Protein AF-A0A944RAI3-F1 (afdb_monomer)

Sequence (192 aa):
MNFSLHFIIFFYIILNFPVIAVTTDSISPFEYTQQTKLRLDQLKLLPPEKYLEEMESYRKSIERYIQHKKGVCNGEFSVFILSGQKVNPNPNEDDSKDERLSQHERLLCFRELKALHVTFVNNSFAARRRFIKYQHQQLLVGLDRVREKVIDGIHKSYSEQSLKKQQKRSRSKKRRSKRRRRSTKIKKKKSN

pLDDT: mean 79.18, std 17.92, range [37.84, 98.38]

Solvent-accessible surface area (backbone atoms only — not comparable to full-atom values): 11294 Å² total; per-residue (Å²): 143,75,76,67,64,60,55,55,56,55,54,57,59,66,75,66,61,77,82,77,78,80,80,78,75,90,67,54,76,66,57,53,51,54,53,49,53,53,52,52,56,47,43,60,67,51,57,48,90,50,41,84,76,46,49,60,55,53,51,54,54,51,51,52,48,50,53,52,51,50,36,44,46,70,48,77,41,74,72,86,66,85,74,87,73,79,82,74,87,69,96,83,64,84,93,72,75,74,71,57,70,50,75,67,55,27,52,52,44,50,52,52,52,48,52,52,52,54,51,48,52,53,27,51,52,54,33,51,52,48,27,53,51,50,54,51,53,52,49,51,57,50,50,51,54,51,50,50,54,51,52,52,50,49,54,50,53,53,51,52,51,50,51,54,53,49,54,54,50,54,54,49,52,53,51,53,51,54,50,51,56,50,54,53,52,55,54,61,66,73,78,112

Mean predicted aligned error: 14.93 Å

Foldseek 3Di:
DPPPVVVVVVVVVVVPDPPPDPDDPDDPPVNLVVVLVVLLVVLLVDDLVCCVPCVVVNVVSNVVVLVVLLCLLVLVDQPPDDPVDPPDDPPPDDPDDGNHDDPVRSVVSVVVSVVSVVSSVVSNVSSVVNNVVVVVVVVVVVVVVVVVVVVVVVVVVVVVVVVVVVVVVVVVVVVVVVVVVVVVVVVVVVVD

Secondary structure (DSSP, 8-state):
--SHHHHHHHHHHHHT------------HHHHHHHHHHHHHHHHT--GGGHHHHHHHHHHHHHHHHHHHHHHHHTSS-------------TTS-TT---PPPHHHHHHHHHHHHHHHHHHHHHHHHHHHHHHHHHHHHHHHHHHHHHHHHHHHHHHHHHHHHHHHHHHHHHHHHHHHHHHHHHHHHHHTS--

Structure (mmCIF, N/CA/C/O backbone):
data_AF-A0A944RAI3-F1
#
_entry.id   AF-A0A944RAI3-F1
#
loop_
_atom_site.group_PDB
_atom_site.id
_atom_site.type_symbol
_atom_site.label_atom_id
_atom_site.label_alt_id
_atom_site.label_comp_id
_atom_site.label_asym_id
_atom_site.label_entity_id
_atom_site.label_seq_id
_atom_site.pdbx_PDB_ins_code
_atom_site.Cartn_x
_atom_site.Cartn_y
_atom_site.Cartn_z
_atom_site.occupancy
_atom_site.B_iso_or_equiv
_atom_site.auth_seq_id
_atom_site.auth_comp_id
_atom_site.auth_asym_id
_atom_site.auth_atom_id
_atom_site.pdbx_PDB_model_num
ATOM 1 N N . MET A 1 1 ? 7.735 50.575 11.890 1.00 52.22 1 MET A N 1
ATOM 2 C CA . MET A 1 1 ? 8.158 50.211 10.521 1.00 52.22 1 MET A CA 1
ATOM 3 C C . MET A 1 1 ? 9.274 49.154 10.568 1.00 52.22 1 MET A C 1
ATOM 5 O O . MET A 1 1 ? 10.387 49.448 10.174 1.00 52.22 1 MET A O 1
ATOM 9 N N . ASN A 1 2 ? 9.005 47.928 11.048 1.00 53.97 2 ASN A N 1
ATOM 10 C CA . ASN A 1 2 ? 10.058 46.906 11.271 1.00 53.97 2 ASN A CA 1
ATOM 11 C C . ASN A 1 2 ? 9.854 45.597 10.479 1.00 53.97 2 ASN A C 1
ATOM 13 O O . ASN A 1 2 ? 10.619 44.655 10.640 1.00 53.97 2 ASN A O 1
ATOM 17 N N . PHE A 1 3 ? 8.846 45.520 9.603 1.00 55.44 3 PHE A N 1
ATOM 18 C CA . PHE A 1 3 ? 8.534 44.287 8.863 1.00 55.44 3 PHE A CA 1
ATOM 19 C C . PHE A 1 3 ? 9.466 44.016 7.666 1.00 55.44 3 PHE A C 1
ATOM 21 O O . PHE A 1 3 ? 9.563 42.877 7.225 1.00 55.44 3 PHE A O 1
ATOM 28 N N . SER A 1 4 ? 10.186 45.025 7.161 1.00 63.62 4 SER A N 1
ATOM 29 C CA . SER A 1 4 ? 10.973 44.902 5.919 1.00 63.62 4 SER A CA 1
ATOM 30 C C . SER A 1 4 ? 12.321 44.180 6.102 1.00 63.62 4 SER A C 1
ATOM 32 O O . SER A 1 4 ? 12.774 43.460 5.218 1.00 63.62 4 SER A O 1
ATOM 34 N N . LEU A 1 5 ? 12.946 44.295 7.280 1.00 60.66 5 LEU A N 1
ATOM 35 C CA . LEU A 1 5 ? 14.267 43.705 7.551 1.00 60.66 5 LEU A CA 1
ATOM 36 C C . LEU A 1 5 ? 14.245 42.170 7.614 1.00 60.66 5 LEU A C 1
ATOM 38 O O . LEU A 1 5 ? 15.206 41.523 7.204 1.00 60.66 5 LEU A O 1
ATOM 42 N N . HIS A 1 6 ? 13.135 41.571 8.051 1.00 65.62 6 HIS A N 1
ATOM 43 C CA . HIS A 1 6 ? 13.018 40.113 8.129 1.00 65.62 6 HIS A CA 1
ATOM 44 C C . HIS A 1 6 ? 12.928 39.444 6.752 1.00 65.62 6 HIS A C 1
ATOM 46 O O . HIS A 1 6 ? 13.461 38.350 6.583 1.00 65.62 6 HIS A O 1
ATOM 52 N N . PHE A 1 7 ? 12.331 40.107 5.755 1.00 64.44 7 PHE A N 1
ATOM 53 C CA . PHE A 1 7 ? 12.264 39.576 4.389 1.00 64.44 7 PHE A CA 1
ATOM 54 C C . PHE A 1 7 ? 13.635 39.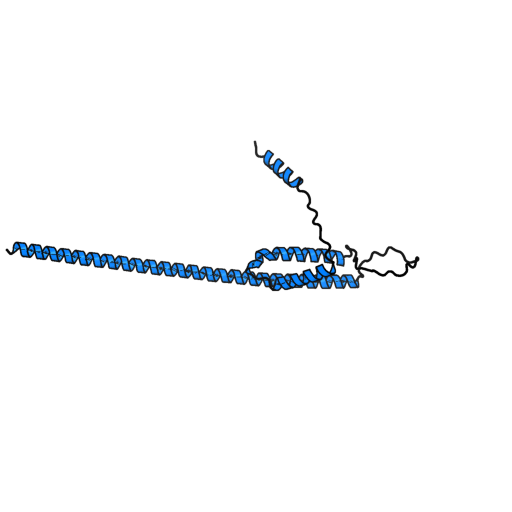552 3.709 1.00 64.44 7 PHE A C 1
ATOM 56 O O . PHE A 1 7 ? 13.960 38.587 3.022 1.00 64.44 7 PHE A O 1
ATOM 63 N N . ILE A 1 8 ? 14.464 40.569 3.955 1.00 67.19 8 ILE A N 1
ATOM 64 C CA . ILE A 1 8 ? 15.812 40.662 3.378 1.00 67.19 8 ILE A CA 1
ATOM 65 C C . ILE A 1 8 ? 16.726 39.574 3.965 1.00 67.19 8 ILE A C 1
ATOM 67 O O . ILE A 1 8 ? 17.457 38.919 3.224 1.00 67.19 8 ILE A O 1
ATOM 71 N N . ILE A 1 9 ? 16.629 39.308 5.274 1.00 70.12 9 ILE A N 1
ATOM 72 C CA . ILE A 1 9 ? 17.405 38.245 5.935 1.00 70.12 9 ILE A CA 1
ATOM 73 C C . ILE A 1 9 ? 16.977 36.857 5.433 1.00 70.12 9 ILE A C 1
ATOM 75 O O . ILE A 1 9 ? 17.829 36.014 5.159 1.00 70.12 9 ILE A O 1
ATOM 79 N N . PHE A 1 10 ? 15.674 36.622 5.244 1.00 64.50 10 PHE A N 1
ATOM 80 C CA . PHE A 1 10 ? 15.185 35.343 4.719 1.00 64.50 10 PHE A CA 1
ATOM 81 C C . PHE A 1 10 ? 15.637 35.090 3.272 1.00 64.50 10 PHE A C 1
ATOM 83 O O . PHE A 1 10 ? 15.984 33.963 2.923 1.00 64.50 10 PHE A O 1
ATOM 90 N N . PHE A 1 11 ? 15.692 36.135 2.439 1.00 65.94 11 PHE A N 1
ATOM 91 C CA . PHE A 1 11 ? 16.139 36.024 1.047 1.00 65.94 11 PHE A CA 1
ATOM 92 C C . PHE A 1 11 ? 17.647 35.731 0.937 1.00 65.94 11 PHE A C 1
ATOM 94 O O . PHE A 1 11 ? 18.068 34.954 0.080 1.00 65.94 11 PHE A O 1
ATOM 101 N N . TYR A 1 12 ? 18.461 36.277 1.849 1.00 69.31 12 TYR A N 1
ATOM 102 C CA . TYR A 1 12 ? 19.915 36.060 1.865 1.00 69.31 12 TYR A CA 1
ATOM 103 C C . TYR A 1 12 ? 20.315 34.632 2.278 1.00 69.31 12 TYR A C 1
ATOM 105 O O . TYR A 1 12 ? 21.336 34.113 1.822 1.00 69.31 12 TYR A O 1
ATOM 113 N N . ILE A 1 13 ? 19.496 33.967 3.102 1.00 65.88 13 ILE A N 1
ATOM 114 C CA . ILE A 1 13 ? 19.728 32.578 3.534 1.00 65.88 13 ILE A CA 1
ATOM 115 C C . ILE A 1 13 ? 19.450 31.589 2.391 1.00 65.88 13 ILE A C 1
ATOM 117 O O . ILE A 1 13 ? 20.154 30.592 2.260 1.00 65.88 13 ILE A O 1
ATOM 121 N N . ILE A 1 14 ? 18.474 31.871 1.521 1.00 63.97 14 ILE A N 1
ATOM 122 C CA . ILE A 1 14 ? 18.109 30.969 0.415 1.00 63.97 14 ILE A CA 1
ATOM 123 C C . ILE A 1 14 ? 19.162 30.996 -0.708 1.00 63.97 14 ILE A C 1
ATOM 125 O O . ILE A 1 14 ? 19.411 29.969 -1.335 1.00 63.97 14 ILE A O 1
ATOM 129 N N . LEU A 1 15 ? 19.828 32.135 -0.931 1.00 63.53 15 LEU A N 1
ATOM 130 C CA . LEU A 1 15 ? 20.824 32.297 -2.001 1.00 63.53 15 LEU A CA 1
ATOM 131 C C . LEU A 1 15 ? 22.212 31.717 -1.686 1.00 63.53 15 LEU A C 1
ATOM 133 O O . LEU A 1 15 ? 23.014 31.560 -2.600 1.00 63.53 15 LEU A O 1
ATOM 137 N N . ASN A 1 16 ? 22.499 31.378 -0.426 1.00 63.75 16 ASN A N 1
ATOM 138 C CA . ASN A 1 16 ? 23.801 30.840 -0.008 1.00 63.75 16 ASN A CA 1
ATOM 139 C C . ASN A 1 16 ? 23.780 29.333 0.284 1.00 63.75 16 ASN A C 1
ATOM 141 O O . ASN A 1 16 ? 24.718 28.816 0.888 1.00 63.75 16 ASN A O 1
ATOM 145 N N . PHE A 1 17 ? 22.737 28.605 -0.126 1.00 60.34 17 PHE A N 1
ATOM 146 C CA . PHE A 1 17 ? 22.774 27.150 -0.019 1.00 60.34 17 PHE A CA 1
ATOM 147 C C . PHE A 1 17 ? 23.772 26.582 -1.038 1.00 60.34 17 PHE A C 1
ATOM 149 O O . PHE A 1 17 ? 23.563 26.747 -2.243 1.00 60.34 17 PHE A O 1
ATOM 156 N N . PRO A 1 18 ? 24.850 25.905 -0.597 1.00 62.94 18 PRO A N 1
ATOM 157 C CA . PRO A 1 18 ? 25.751 25.238 -1.517 1.00 62.94 18 PRO A CA 1
ATOM 158 C C . PRO A 1 18 ? 24.968 24.158 -2.262 1.00 62.94 18 PRO A C 1
ATOM 160 O O . PRO A 1 18 ? 24.315 23.304 -1.658 1.00 62.94 18 PRO A O 1
ATOM 163 N N . VAL A 1 19 ? 25.025 24.211 -3.591 1.00 60.03 19 VAL A N 1
ATOM 164 C CA . VAL A 1 19 ? 24.504 23.162 -4.465 1.00 60.03 19 VAL A CA 1
ATOM 165 C C . VAL A 1 19 ? 25.306 21.896 -4.174 1.00 60.03 19 VAL A C 1
ATOM 167 O O . VAL A 1 19 ? 26.451 21.760 -4.597 1.00 60.03 19 VAL A O 1
ATOM 170 N N . ILE A 1 20 ? 24.722 20.979 -3.402 1.00 50.47 20 ILE A N 1
ATOM 171 C CA . ILE A 1 20 ? 25.303 19.660 -3.156 1.00 50.47 20 ILE A CA 1
ATOM 172 C C . ILE A 1 20 ? 25.208 18.890 -4.474 1.00 50.47 20 ILE A C 1
ATOM 174 O O . ILE A 1 20 ? 24.134 18.426 -4.865 1.00 50.47 20 ILE A O 1
ATOM 178 N N . ALA A 1 21 ? 26.334 18.785 -5.176 1.00 49.59 21 ALA A N 1
ATOM 179 C CA . ALA A 1 21 ? 26.483 17.884 -6.303 1.00 49.59 21 ALA A CA 1
ATOM 180 C C . ALA A 1 21 ? 26.298 16.448 -5.794 1.00 49.59 21 ALA A C 1
ATOM 182 O O . ALA A 1 21 ? 27.102 15.936 -5.016 1.00 49.59 21 ALA A O 1
ATOM 183 N N . VAL A 1 22 ? 25.199 15.812 -6.198 1.00 45.94 22 VAL A N 1
ATOM 184 C CA . VAL A 1 22 ? 24.944 14.396 -5.927 1.00 45.94 22 VAL A CA 1
ATOM 185 C C . VAL A 1 22 ? 25.925 13.592 -6.773 1.00 45.94 22 VAL A C 1
ATOM 187 O O . VAL A 1 22 ? 25.726 13.428 -7.974 1.00 45.94 22 VAL A O 1
ATOM 190 N N . THR A 1 23 ? 26.993 13.103 -6.150 1.00 39.56 23 THR A N 1
ATOM 191 C CA . THR A 1 23 ? 27.896 12.121 -6.748 1.00 39.56 23 THR A CA 1
ATOM 192 C C . THR A 1 23 ? 27.143 10.800 -6.874 1.00 39.56 23 THR A C 1
ATOM 194 O O . THR A 1 23 ? 26.810 10.156 -5.880 1.00 39.56 23 THR A O 1
ATOM 197 N N . THR A 1 24 ? 26.794 10.417 -8.099 1.00 51.31 24 THR A N 1
ATOM 198 C CA . THR A 1 24 ? 26.281 9.080 -8.392 1.00 51.31 24 THR A CA 1
ATOM 199 C C . THR A 1 24 ? 27.458 8.116 -8.396 1.00 51.31 24 THR A C 1
ATOM 201 O O . THR A 1 24 ? 28.245 8.121 -9.341 1.00 51.31 24 THR A O 1
ATOM 204 N N . ASP A 1 25 ? 27.583 7.315 -7.340 1.00 45.50 25 ASP A N 1
ATOM 205 C CA . ASP A 1 25 ? 28.520 6.194 -7.300 1.00 45.50 25 ASP A CA 1
ATOM 206 C C . ASP A 1 25 ? 28.340 5.308 -8.542 1.00 45.50 25 ASP A C 1
ATOM 208 O O . ASP A 1 25 ? 27.219 5.052 -8.996 1.00 45.50 25 ASP A O 1
ATOM 212 N N . SER A 1 26 ? 29.465 4.878 -9.109 1.00 52.00 26 SER A N 1
ATOM 213 C CA . SER A 1 26 ? 29.604 4.176 -10.387 1.00 52.00 26 SER A CA 1
ATOM 214 C C . SER A 1 26 ? 29.052 2.746 -10.340 1.00 52.00 26 SER A C 1
ATOM 216 O O . SER A 1 26 ? 29.799 1.773 -10.397 1.00 52.00 26 SER A O 1
ATOM 218 N N . ILE A 1 27 ? 27.733 2.609 -10.217 1.00 58.22 27 ILE A N 1
ATOM 219 C CA . ILE A 1 27 ? 27.019 1.346 -10.424 1.00 58.22 27 ILE A CA 1
ATOM 220 C C . ILE A 1 27 ? 26.952 1.090 -11.931 1.00 58.22 27 ILE A C 1
ATOM 222 O O . ILE A 1 27 ? 26.565 1.970 -12.705 1.00 58.22 27 ILE A O 1
ATOM 226 N N . SER A 1 28 ? 27.306 -0.125 -12.355 1.00 67.31 28 SER A N 1
ATOM 227 C CA . SER A 1 28 ? 27.237 -0.524 -13.762 1.00 67.31 28 SER A CA 1
ATOM 228 C C . SER A 1 28 ? 25.816 -0.305 -14.322 1.00 67.31 28 SER A C 1
ATOM 230 O O . SER A 1 28 ? 24.835 -0.691 -13.675 1.00 67.31 28 SER A O 1
ATOM 232 N N . PRO A 1 29 ? 25.647 0.265 -15.536 1.00 65.81 29 PRO A N 1
ATOM 233 C CA . PRO A 1 29 ? 24.328 0.520 -16.136 1.00 65.81 29 PRO A CA 1
ATOM 234 C C . PRO A 1 29 ? 23.432 -0.729 -16.223 1.00 65.81 29 PRO A C 1
ATOM 236 O O . PRO A 1 29 ? 22.194 -0.639 -16.212 1.00 65.81 29 PRO A O 1
ATOM 239 N N . PHE A 1 30 ? 24.067 -1.901 -16.312 1.00 70.12 30 PHE A N 1
ATOM 240 C CA . PHE A 1 30 ? 23.404 -3.197 -16.316 1.00 70.12 30 PHE A CA 1
ATOM 241 C C . PHE A 1 30 ? 22.850 -3.563 -14.931 1.00 70.12 30 PHE A C 1
ATOM 243 O O . PHE A 1 30 ? 21.657 -3.852 -14.803 1.00 70.12 30 PHE A O 1
ATOM 250 N N . GLU A 1 31 ? 23.669 -3.450 -13.883 1.00 73.50 31 GLU A N 1
ATOM 251 C CA . GLU A 1 31 ? 23.257 -3.707 -12.496 1.00 73.50 31 GLU A CA 1
ATOM 252 C C . GLU A 1 31 ? 22.121 -2.776 -12.063 1.00 73.50 31 GLU A C 1
ATOM 254 O O . GLU A 1 31 ? 21.141 -3.216 -11.460 1.00 73.50 31 GLU A O 1
ATOM 259 N N . TYR A 1 32 ? 22.180 -1.505 -12.469 1.00 75.00 32 TYR A N 1
ATOM 260 C CA . TYR A 1 32 ? 21.135 -0.523 -12.182 1.00 75.00 32 TYR A CA 1
ATOM 261 C C . TYR A 1 32 ? 19.770 -0.911 -12.785 1.00 75.00 32 TYR A C 1
ATOM 263 O O . TYR A 1 32 ? 18.711 -0.711 -12.177 1.00 75.00 32 TYR A O 1
ATOM 271 N N . THR A 1 33 ? 19.773 -1.527 -13.971 1.00 80.75 33 THR A N 1
ATOM 272 C CA . THR A 1 33 ? 18.551 -2.022 -14.625 1.00 80.75 33 THR A CA 1
ATOM 273 C C . THR A 1 33 ? 17.965 -3.225 -13.891 1.00 80.75 33 THR A C 1
ATOM 275 O O . THR A 1 33 ? 16.753 -3.272 -13.659 1.00 80.75 33 THR A O 1
ATOM 278 N N . GLN A 1 34 ? 18.805 -4.178 -13.487 1.00 84.38 34 GLN A N 1
ATOM 279 C CA . GLN A 1 34 ? 18.365 -5.349 -12.730 1.00 84.38 34 GLN A CA 1
ATOM 280 C C . GLN A 1 34 ? 17.822 -4.952 -11.352 1.00 84.38 34 GLN A C 1
ATOM 282 O O . GLN A 1 34 ? 16.737 -5.388 -10.966 1.00 84.38 34 GLN A O 1
ATOM 287 N N . GLN A 1 35 ? 18.514 -4.052 -10.653 1.00 85.50 35 GLN A N 1
ATOM 288 C CA . GLN A 1 35 ? 18.080 -3.527 -9.362 1.00 85.50 35 GLN A CA 1
ATOM 289 C C . GLN A 1 35 ? 16.724 -2.815 -9.459 1.00 85.50 35 GLN A C 1
ATOM 291 O O . GLN A 1 35 ? 15.867 -2.983 -8.591 1.00 85.50 35 GLN A O 1
ATOM 296 N N . THR A 1 36 ? 16.498 -2.055 -10.534 1.00 84.81 36 THR A N 1
ATOM 297 C CA . THR A 1 36 ? 15.220 -1.365 -10.748 1.00 84.81 36 THR A CA 1
ATOM 298 C C . THR A 1 36 ? 14.078 -2.351 -10.977 1.00 84.81 36 THR A C 1
ATOM 300 O O . THR A 1 36 ? 13.016 -2.183 -10.381 1.00 84.81 36 THR A O 1
ATOM 303 N N . LYS A 1 37 ? 14.292 -3.408 -11.776 1.00 85.75 37 LYS A N 1
ATOM 304 C CA . LYS A 1 37 ? 13.293 -4.474 -11.971 1.00 85.75 37 LYS A CA 1
ATOM 305 C C . LYS A 1 37 ? 12.939 -5.157 -10.646 1.00 85.75 37 LYS A C 1
ATOM 307 O O . LYS A 1 37 ? 11.762 -5.249 -10.314 1.00 85.75 37 LYS A O 1
ATOM 312 N N . LEU A 1 38 ? 13.945 -5.514 -9.844 1.00 88.75 38 LEU A N 1
ATOM 313 C CA . LEU A 1 38 ? 13.737 -6.108 -8.518 1.00 88.75 38 LEU A CA 1
ATOM 314 C C . LEU A 1 38 ? 12.935 -5.189 -7.587 1.00 88.75 38 LEU A C 1
ATOM 316 O O . LEU A 1 38 ? 12.002 -5.641 -6.926 1.00 88.75 38 LEU A O 1
ATOM 320 N N . ARG A 1 39 ? 13.241 -3.885 -7.561 1.00 87.25 39 ARG A N 1
ATOM 321 C CA . ARG A 1 39 ? 12.455 -2.913 -6.781 1.00 87.25 39 ARG A CA 1
ATOM 322 C C . ARG A 1 39 ? 11.010 -2.802 -7.257 1.00 87.25 39 ARG A C 1
ATOM 324 O O . ARG A 1 39 ? 10.104 -2.617 -6.448 1.00 87.25 39 ARG A O 1
ATOM 331 N N . LEU A 1 40 ? 10.780 -2.923 -8.558 1.00 89.75 40 LEU A N 1
ATOM 332 C CA . LEU A 1 40 ? 9.445 -2.884 -9.149 1.00 89.75 40 LEU A CA 1
ATOM 333 C C . LEU A 1 40 ? 8.592 -4.086 -8.714 1.00 89.75 40 LEU A C 1
ATOM 335 O O . LEU A 1 40 ? 7.394 -3.933 -8.462 1.00 89.75 40 LEU A O 1
ATOM 339 N N . ASP A 1 41 ? 9.220 -5.254 -8.579 1.00 87.62 41 ASP A N 1
ATOM 340 C CA . ASP A 1 41 ? 8.586 -6.467 -8.058 1.00 87.62 41 ASP A CA 1
ATOM 341 C C . ASP A 1 41 ? 8.339 -6.374 -6.545 1.00 87.62 41 ASP A C 1
ATOM 343 O O . ASP A 1 41 ? 7.269 -6.749 -6.062 1.00 87.62 41 ASP A O 1
ATOM 347 N N . GLN A 1 42 ? 9.270 -5.781 -5.793 1.00 90.69 42 GLN A N 1
ATOM 348 C CA . GLN A 1 42 ? 9.101 -5.512 -4.359 1.00 90.69 42 GLN A CA 1
ATOM 349 C C . GLN A 1 42 ? 7.929 -4.564 -4.076 1.00 90.69 42 GLN A C 1
ATOM 351 O O . GLN A 1 42 ? 7.192 -4.779 -3.114 1.00 90.69 42 GLN A O 1
ATOM 356 N N . LEU A 1 43 ? 7.670 -3.581 -4.947 1.00 90.81 43 LEU A N 1
ATOM 357 C CA . LEU A 1 43 ? 6.511 -2.688 -4.826 1.00 90.81 43 LEU A CA 1
ATOM 358 C C . LEU A 1 43 ? 5.181 -3.462 -4.822 1.00 90.81 43 LEU A C 1
ATOM 360 O O . LEU A 1 43 ? 4.234 -3.109 -4.112 1.00 90.81 43 LEU A O 1
ATOM 364 N N . LYS A 1 44 ? 5.107 -4.572 -5.565 1.00 88.31 44 LYS A N 1
ATOM 365 C CA . LYS A 1 44 ? 3.944 -5.467 -5.548 1.00 88.31 44 LYS A CA 1
ATOM 366 C C . LYS A 1 44 ? 3.800 -6.202 -4.217 1.00 88.31 44 LYS A C 1
ATOM 368 O O . LYS A 1 44 ? 2.696 -6.621 -3.889 1.00 88.31 44 LYS A O 1
ATOM 373 N N . LEU A 1 45 ? 4.838 -6.330 -3.407 1.00 91.50 45 LEU A N 1
ATOM 374 C CA . LEU A 1 45 ? 4.790 -6.993 -2.099 1.00 91.50 45 LEU A CA 1
ATOM 375 C C . LEU A 1 45 ? 4.813 -6.009 -0.925 1.00 91.50 45 LEU A C 1
ATOM 377 O O . LEU A 1 45 ? 4.829 -6.446 0.222 1.00 91.50 45 LEU A O 1
ATOM 381 N N . LEU A 1 46 ? 4.754 -4.704 -1.203 1.00 92.69 46 LEU A N 1
ATOM 382 C CA . LEU A 1 46 ? 4.812 -3.672 -0.179 1.00 92.69 46 LEU A CA 1
ATOM 383 C C . LEU A 1 46 ? 3.693 -3.861 0.867 1.00 92.69 46 LEU A C 1
ATOM 385 O O . LEU A 1 46 ? 2.510 -3.876 0.487 1.00 92.69 46 LEU A O 1
ATOM 389 N N . PRO A 1 47 ? 4.039 -4.004 2.161 1.00 94.12 47 PRO A N 1
ATOM 390 C CA . PRO A 1 47 ? 3.054 -4.105 3.225 1.00 94.12 47 PRO A CA 1
ATOM 391 C C . PRO A 1 47 ? 2.253 -2.799 3.331 1.00 94.12 47 PRO A C 1
ATOM 393 O O . PRO A 1 47 ? 2.816 -1.710 3.167 1.00 94.12 47 PRO A O 1
ATOM 396 N N . PRO A 1 48 ? 0.934 -2.874 3.581 1.00 94.44 48 PRO A N 1
ATOM 397 C CA . PRO A 1 48 ? 0.086 -1.690 3.616 1.00 94.44 48 PRO A CA 1
ATOM 398 C C . PRO A 1 48 ? 0.497 -0.702 4.718 1.00 94.44 48 PRO A C 1
ATOM 400 O O . PRO A 1 48 ? 0.344 0.498 4.530 1.00 94.44 48 PRO A O 1
ATOM 403 N N . GLU A 1 49 ? 1.069 -1.165 5.828 1.00 95.19 49 GLU A N 1
ATOM 404 C CA . GLU A 1 49 ? 1.488 -0.328 6.958 1.00 95.19 49 GLU A CA 1
ATOM 405 C C . GLU A 1 49 ? 2.571 0.680 6.562 1.00 95.19 49 GLU A C 1
ATOM 407 O O . GLU A 1 49 ? 2.528 1.833 6.981 1.00 95.19 49 GLU A O 1
ATOM 412 N N . LYS A 1 50 ? 3.507 0.258 5.707 1.00 95.06 50 LYS A N 1
ATOM 413 C CA . LYS A 1 50 ? 4.651 1.072 5.273 1.00 95.06 50 LYS A CA 1
ATOM 414 C C . LYS A 1 50 ? 4.395 1.847 3.985 1.00 95.06 50 LYS A C 1
ATOM 416 O O . LYS A 1 50 ? 5.290 2.518 3.474 1.00 95.06 50 LYS A O 1
ATOM 421 N N . TYR A 1 51 ? 3.182 1.762 3.436 1.00 94.31 51 TYR A N 1
ATOM 422 C CA . TYR A 1 51 ? 2.861 2.334 2.131 1.00 94.31 51 TYR A CA 1
ATOM 423 C C . TYR A 1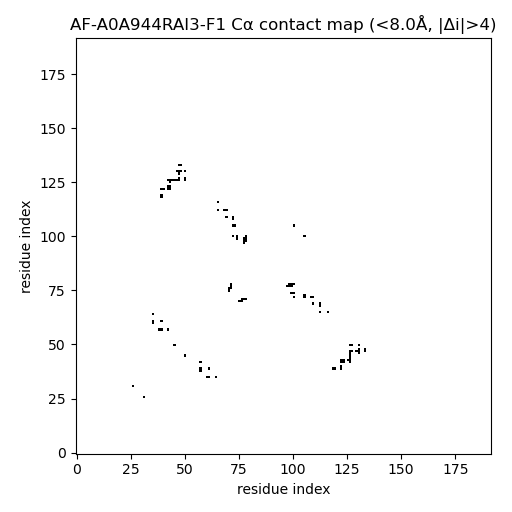 51 ? 3.192 3.832 2.050 1.00 94.31 51 TYR A C 1
ATOM 425 O O . TYR A 1 51 ? 3.813 4.267 1.086 1.00 94.31 51 TYR A O 1
ATOM 433 N N . LEU A 1 52 ? 2.815 4.621 3.061 1.00 93.25 52 LEU A N 1
ATOM 434 C CA . LEU A 1 52 ? 3.044 6.071 3.053 1.00 93.25 52 LEU A CA 1
ATOM 435 C C . LEU A 1 52 ? 4.528 6.448 3.128 1.00 93.25 52 LEU A C 1
ATOM 437 O O . LEU A 1 52 ? 4.931 7.440 2.527 1.00 93.25 52 LEU A O 1
ATOM 441 N N . GLU A 1 53 ? 5.323 5.663 3.850 1.00 93.56 53 GLU A N 1
ATOM 442 C CA . GLU A 1 53 ? 6.744 5.934 4.077 1.00 93.56 53 GLU A CA 1
ATOM 443 C C . GLU A 1 53 ? 7.580 5.574 2.845 1.00 93.56 53 GLU A C 1
ATOM 445 O O . GLU A 1 53 ? 8.427 6.350 2.403 1.00 93.56 53 GLU A O 1
ATOM 450 N N . GLU A 1 54 ? 7.326 4.404 2.254 1.00 93.06 54 GLU A N 1
ATOM 451 C CA . GLU A 1 54 ? 8.195 3.862 1.209 1.00 93.06 54 GLU A CA 1
ATOM 452 C C . GLU A 1 54 ? 7.777 4.270 -0.213 1.00 93.06 54 GLU A C 1
ATOM 454 O O . GLU A 1 54 ? 8.631 4.366 -1.099 1.00 93.06 54 GLU A O 1
ATOM 459 N N . MET A 1 55 ? 6.490 4.549 -0.469 1.00 93.19 55 MET A N 1
ATOM 460 C CA . MET A 1 55 ? 5.980 4.783 -1.831 1.00 93.19 55 MET A CA 1
ATOM 461 C C . MET A 1 55 ? 6.672 5.955 -2.543 1.00 93.19 55 MET A C 1
ATOM 463 O O . MET A 1 55 ? 6.945 5.872 -3.743 1.00 93.19 55 MET A O 1
ATOM 467 N N . GLU A 1 56 ? 7.002 7.031 -1.825 1.00 92.75 56 GLU A N 1
ATOM 468 C CA . GLU A 1 56 ? 7.691 8.185 -2.418 1.00 92.75 56 GLU A CA 1
ATOM 469 C C . GLU A 1 56 ? 9.131 7.842 -2.831 1.00 92.75 56 GLU A C 1
ATOM 471 O O . GLU A 1 56 ? 9.618 8.319 -3.857 1.00 92.75 56 GLU A O 1
ATOM 476 N N . SER A 1 57 ? 9.798 6.957 -2.084 1.00 92.75 57 SER A N 1
ATOM 477 C CA . SER A 1 57 ? 11.127 6.443 -2.435 1.00 92.75 57 SER A CA 1
ATOM 478 C C . SER A 1 57 ? 11.078 5.585 -3.707 1.00 92.75 57 SER A C 1
ATOM 480 O O . SER A 1 57 ? 11.884 5.771 -4.630 1.00 92.75 57 SER A O 1
ATOM 482 N N . TYR A 1 58 ? 10.079 4.700 -3.821 1.00 92.56 58 TYR A N 1
ATOM 483 C CA . TYR A 1 58 ? 9.848 3.927 -5.046 1.00 92.56 58 TYR A CA 1
ATOM 484 C C . TYR A 1 58 ? 9.562 4.837 -6.242 1.00 92.56 58 TYR A C 1
ATOM 486 O O . TYR A 1 58 ? 10.188 4.677 -7.288 1.00 92.56 58 TYR A O 1
ATOM 494 N N . ARG A 1 59 ? 8.678 5.830 -6.080 1.00 93.00 59 ARG A N 1
ATOM 495 C CA . ARG A 1 59 ? 8.339 6.789 -7.139 1.00 93.00 59 ARG A CA 1
ATOM 496 C C . ARG A 1 59 ? 9.579 7.517 -7.646 1.00 93.00 59 ARG A C 1
ATOM 498 O O . ARG A 1 59 ? 9.866 7.453 -8.836 1.00 93.00 59 ARG A O 1
ATOM 505 N N . LYS A 1 60 ? 10.354 8.126 -6.745 1.00 92.56 60 LYS A N 1
ATOM 506 C CA . LYS A 1 60 ? 11.570 8.873 -7.102 1.00 92.56 60 LYS A CA 1
ATOM 507 C C . LYS A 1 60 ? 12.610 8.003 -7.805 1.00 92.56 60 LYS A C 1
ATOM 509 O O . LYS A 1 60 ? 13.199 8.434 -8.793 1.00 92.56 60 LYS A O 1
ATOM 514 N N . SER A 1 61 ? 12.856 6.792 -7.302 1.00 89.12 61 SER A N 1
ATOM 515 C CA . SER A 1 61 ? 13.873 5.906 -7.885 1.00 89.12 61 SER A CA 1
ATOM 516 C C . SER A 1 61 ? 13.488 5.400 -9.277 1.00 89.12 61 SER A C 1
ATOM 518 O O . SER A 1 61 ? 14.323 5.420 -10.181 1.00 89.12 61 SER A O 1
ATOM 520 N N . ILE A 1 62 ? 12.224 5.019 -9.476 1.00 91.19 62 ILE A N 1
ATOM 521 C CA . ILE A 1 62 ? 11.724 4.529 -10.766 1.00 91.19 62 ILE A CA 1
ATOM 522 C C . ILE A 1 62 ? 11.587 5.676 -11.774 1.00 91.19 62 ILE A C 1
ATOM 524 O O . ILE A 1 62 ? 11.947 5.511 -12.935 1.00 91.19 62 ILE A O 1
ATOM 528 N N . GLU A 1 63 ? 11.134 6.855 -11.349 1.00 91.31 63 GLU A N 1
ATOM 529 C CA . GLU A 1 63 ? 11.024 8.028 -12.221 1.00 91.31 63 GLU A CA 1
ATOM 530 C C . GLU A 1 63 ? 12.397 8.484 -12.729 1.00 91.31 63 GLU A C 1
ATOM 532 O O . GLU A 1 63 ? 12.564 8.705 -13.929 1.00 91.31 63 GLU A O 1
ATOM 537 N N . ARG A 1 64 ? 13.410 8.509 -11.851 1.00 90.00 64 ARG A N 1
ATOM 538 C CA . ARG A 1 64 ? 14.802 8.776 -12.242 1.00 90.00 64 ARG A CA 1
ATOM 539 C C . ARG A 1 64 ? 15.306 7.760 -13.269 1.00 90.00 64 ARG A C 1
ATOM 541 O O . ARG A 1 64 ? 15.896 8.152 -14.274 1.00 90.00 64 ARG A O 1
ATOM 548 N N . TYR A 1 65 ? 15.041 6.471 -13.050 1.00 89.38 65 TYR A N 1
ATOM 549 C CA . TYR A 1 65 ? 15.405 5.417 -14.000 1.00 89.38 65 TYR A CA 1
ATOM 550 C C . TYR A 1 65 ? 14.730 5.618 -15.365 1.00 89.38 65 TYR A C 1
ATOM 552 O O . TYR A 1 65 ? 15.386 5.527 -16.404 1.00 89.38 65 TYR A O 1
ATOM 560 N N . ILE A 1 66 ? 13.427 5.920 -15.370 1.00 90.62 66 ILE A N 1
ATOM 561 C CA . ILE A 1 66 ? 12.652 6.146 -16.594 1.00 90.62 66 ILE A CA 1
ATOM 562 C C . ILE A 1 66 ? 13.202 7.345 -17.3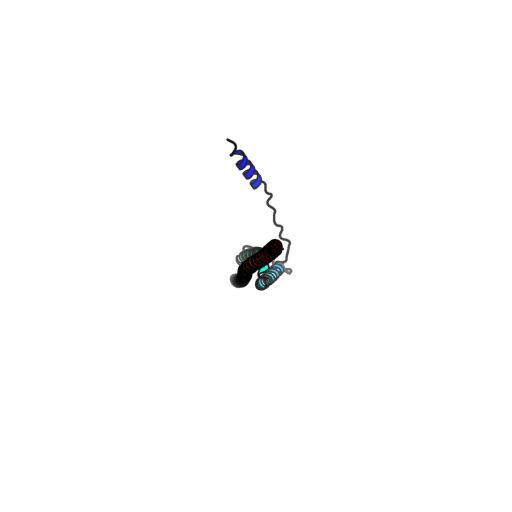68 1.00 90.62 66 ILE A C 1
ATOM 564 O O . ILE A 1 66 ? 13.365 7.252 -18.583 1.00 90.62 66 ILE A O 1
ATOM 568 N N . GLN A 1 67 ? 13.514 8.451 -16.688 1.00 89.50 67 GLN A N 1
ATOM 569 C CA . GLN A 1 67 ? 14.099 9.639 -17.316 1.00 89.50 67 GLN A CA 1
ATOM 570 C C . GLN A 1 67 ? 15.462 9.332 -17.938 1.00 89.50 67 GLN A C 1
ATOM 572 O O . GLN A 1 67 ? 15.685 9.645 -19.106 1.00 89.50 67 GLN A O 1
ATOM 577 N N . HIS A 1 68 ? 16.334 8.644 -17.198 1.00 87.38 68 HIS A N 1
ATOM 578 C CA . HIS A 1 68 ? 17.636 8.225 -17.704 1.00 87.38 68 HIS A CA 1
ATOM 579 C C . HIS A 1 68 ? 17.497 7.337 -18.950 1.00 87.38 68 HIS A C 1
ATOM 581 O O . HIS A 1 68 ? 18.078 7.624 -19.995 1.00 87.38 68 HIS A O 1
ATOM 587 N N . LYS A 1 69 ? 16.661 6.291 -18.892 1.00 86.62 69 LYS A N 1
ATOM 588 C CA . LYS A 1 69 ? 16.429 5.406 -20.044 1.00 86.62 69 LYS A CA 1
ATOM 589 C C . LYS A 1 69 ? 15.773 6.117 -21.220 1.00 86.62 69 LYS A C 1
ATOM 591 O O . LYS A 1 69 ? 16.079 5.775 -22.354 1.00 86.62 69 LYS A O 1
ATOM 596 N N . LYS A 1 70 ? 14.923 7.117 -20.982 1.00 89.31 70 LYS A N 1
ATOM 597 C CA . LYS A 1 70 ? 14.352 7.942 -22.050 1.00 89.31 70 LYS A CA 1
ATOM 598 C C . LYS A 1 70 ? 15.440 8.711 -22.805 1.00 89.31 70 LYS A C 1
ATOM 600 O O . LYS A 1 70 ? 15.419 8.688 -24.032 1.00 89.3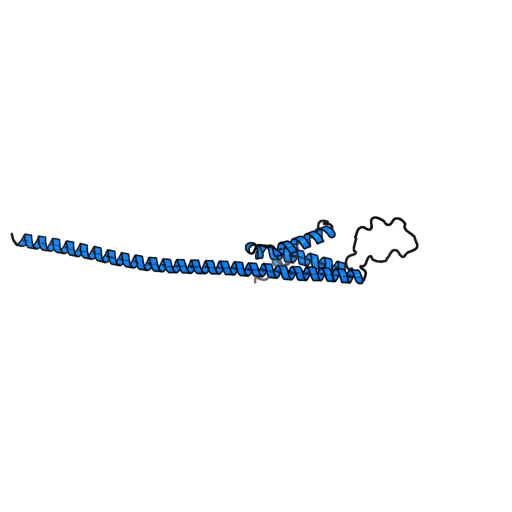1 70 LYS A O 1
ATOM 605 N N . GLY A 1 71 ? 16.397 9.313 -22.095 1.00 85.94 71 GLY A N 1
ATOM 606 C CA . GLY A 1 71 ? 17.554 9.969 -22.716 1.00 85.94 71 GLY A CA 1
ATOM 607 C C . GLY A 1 71 ? 18.432 8.985 -23.499 1.00 85.94 71 GLY A C 1
ATOM 608 O O . GLY A 1 71 ? 18.819 9.274 -24.628 1.00 85.94 71 GLY A O 1
ATOM 609 N N . VAL A 1 72 ? 18.638 7.768 -22.974 1.00 84.19 72 VAL A N 1
ATOM 610 C CA . VAL A 1 72 ? 19.352 6.696 -23.699 1.00 84.19 72 VAL A CA 1
ATOM 611 C C . VAL A 1 72 ? 18.607 6.321 -24.984 1.00 84.19 72 VAL A C 1
ATOM 613 O O . VAL A 1 72 ? 19.202 6.326 -26.055 1.00 84.19 72 VAL A O 1
ATOM 616 N N . CYS A 1 73 ? 17.294 6.065 -24.921 1.00 85.31 73 CYS A N 1
ATOM 617 C CA . CYS A 1 73 ? 16.508 5.723 -26.112 1.00 85.31 73 CYS A CA 1
ATOM 618 C C . CYS A 1 73 ? 16.445 6.880 -27.132 1.00 85.31 73 CYS A C 1
ATOM 620 O O . CYS A 1 73 ? 16.261 6.640 -28.323 1.00 85.31 73 CYS A O 1
ATOM 622 N N . ASN A 1 74 ? 16.565 8.136 -26.692 1.00 85.62 74 ASN A N 1
ATOM 623 C CA . ASN A 1 74 ? 16.633 9.302 -27.575 1.00 85.62 74 ASN A CA 1
ATOM 624 C C . ASN A 1 74 ? 18.013 9.504 -28.220 1.00 85.62 74 ASN A C 1
ATOM 626 O O . ASN A 1 74 ? 18.113 10.290 -29.161 1.00 85.62 74 ASN A O 1
ATOM 630 N N . GLY A 1 75 ? 19.051 8.809 -27.743 1.00 74.50 75 GLY A N 1
ATOM 631 C CA . GLY A 1 75 ? 20.434 9.036 -28.161 1.00 74.50 75 GLY A CA 1
ATOM 632 C C . GLY A 1 75 ? 21.053 10.306 -27.563 1.00 74.50 75 GLY A C 1
ATOM 633 O O . GLY A 1 75 ? 22.013 10.823 -28.125 1.00 74.50 75 GLY A O 1
ATOM 634 N N . GLU A 1 76 ? 20.498 10.821 -26.457 1.00 69.62 76 GLU A N 1
ATOM 635 C CA . GLU A 1 76 ? 21.062 11.941 -25.679 1.00 69.62 76 GLU A CA 1
ATOM 636 C C . GLU A 1 76 ? 22.266 11.490 -24.831 1.00 69.62 76 GLU A C 1
ATOM 638 O O . GLU A 1 76 ? 23.115 12.302 -24.476 1.00 69.62 76 GLU A O 1
ATOM 643 N N . PHE A 1 77 ? 22.360 10.188 -24.543 1.00 67.38 77 PHE A N 1
ATOM 644 C CA . PHE A 1 77 ? 23.493 9.560 -23.868 1.00 67.38 77 PHE A CA 1
ATOM 645 C C . PHE A 1 77 ? 24.111 8.513 -24.798 1.00 67.38 77 PHE A C 1
ATOM 647 O O . PHE A 1 77 ? 23.388 7.654 -25.310 1.00 67.38 77 PHE A O 1
ATOM 654 N N . SER A 1 78 ? 25.428 8.577 -25.023 1.00 56.16 78 SER A N 1
ATOM 655 C CA . SER A 1 78 ? 26.139 7.544 -25.776 1.00 56.16 78 SER A CA 1
ATOM 656 C C . SER A 1 78 ? 26.102 6.231 -25.002 1.00 56.16 78 SER A C 1
ATOM 658 O O . SER A 1 78 ? 26.272 6.181 -23.779 1.00 56.16 78 SER A O 1
ATOM 660 N N . VAL A 1 79 ? 25.832 5.146 -25.719 1.00 57.03 79 VAL A N 1
ATOM 661 C CA . VAL A 1 79 ? 25.809 3.806 -25.148 1.00 57.03 79 VAL A CA 1
ATOM 662 C C . VAL A 1 79 ? 27.261 3.357 -25.013 1.00 57.03 79 VAL A C 1
ATOM 664 O O . VAL A 1 79 ? 27.762 2.624 -25.850 1.00 57.03 79 VAL A O 1
ATOM 667 N N . PHE A 1 80 ? 27.964 3.810 -23.970 1.00 49.34 80 PHE A N 1
ATOM 668 C CA . PHE A 1 80 ? 29.282 3.267 -23.624 1.00 49.34 80 PHE A CA 1
ATOM 669 C C . PHE A 1 80 ? 29.098 1.834 -23.095 1.00 49.34 80 PHE A C 1
ATOM 671 O O . PHE A 1 80 ? 29.100 1.568 -21.894 1.00 49.34 80 PHE A O 1
ATOM 678 N N . ILE A 1 81 ? 28.863 0.894 -24.006 1.00 49.75 81 ILE A N 1
ATOM 679 C CA . ILE A 1 81 ? 28.944 -0.539 -23.751 1.00 49.75 81 ILE A CA 1
ATOM 680 C C . ILE A 1 81 ? 30.271 -0.982 -24.352 1.00 49.75 81 ILE A C 1
ATOM 682 O O . ILE A 1 81 ? 30.375 -1.189 -25.551 1.00 49.75 81 ILE A O 1
ATOM 686 N N . LEU A 1 82 ? 31.286 -1.057 -23.488 1.00 46.34 82 LEU A N 1
ATOM 687 C CA . LEU A 1 82 ? 32.472 -1.918 -23.574 1.00 46.34 82 LEU A CA 1
ATOM 688 C C . LEU A 1 82 ? 32.699 -2.615 -24.933 1.00 46.34 82 LEU A C 1
ATOM 690 O O . LEU A 1 82 ? 32.611 -3.837 -25.026 1.00 46.34 82 LEU A O 1
ATOM 694 N N . SER A 1 83 ? 33.105 -1.875 -25.964 1.00 41.22 83 SER A N 1
ATOM 695 C CA . SER A 1 83 ? 33.805 -2.465 -27.110 1.00 41.22 83 SER A CA 1
ATOM 696 C C . SER A 1 83 ? 35.290 -2.583 -26.769 1.00 41.22 83 SER A C 1
ATOM 698 O O . SER A 1 83 ? 36.155 -1.952 -27.372 1.00 41.22 83 SER A O 1
ATOM 700 N N . GLY A 1 84 ? 35.597 -3.390 -25.752 1.00 44.78 84 GLY A N 1
ATOM 701 C CA . GLY A 1 84 ? 36.949 -3.856 -25.464 1.00 44.78 84 GLY A CA 1
ATOM 702 C C . GLY A 1 84 ? 37.388 -4.908 -26.482 1.00 44.78 84 GLY A C 1
ATOM 703 O O . GLY A 1 84 ? 37.576 -6.050 -26.099 1.00 44.78 84 GLY A O 1
ATOM 704 N N . GLN A 1 85 ? 37.477 -4.542 -27.765 1.00 42.50 85 GLN A N 1
ATOM 705 C CA . GLN A 1 85 ? 38.238 -5.210 -28.835 1.00 42.50 85 GLN A CA 1
ATOM 706 C C . GLN A 1 85 ? 37.947 -4.501 -30.172 1.00 42.50 85 GLN A C 1
ATOM 708 O O . GLN A 1 85 ? 37.179 -4.979 -31.000 1.00 42.50 85 GLN A O 1
ATOM 713 N N . LYS A 1 86 ? 38.597 -3.362 -30.429 1.00 37.84 86 LYS A N 1
ATOM 714 C CA . LYS A 1 86 ? 38.949 -3.004 -31.811 1.00 37.84 86 LYS A CA 1
ATOM 715 C C . LYS A 1 86 ? 40.382 -3.473 -32.043 1.00 37.84 86 LYS A C 1
ATOM 717 O O . LYS A 1 86 ? 41.334 -2.723 -31.861 1.00 37.84 86 LYS A O 1
ATOM 722 N N . VAL A 1 87 ? 40.533 -4.759 -32.360 1.00 46.38 87 VAL A N 1
ATOM 723 C CA . VAL A 1 87 ? 41.751 -5.259 -33.007 1.00 46.38 87 VAL A CA 1
ATOM 724 C C . VAL A 1 87 ? 41.664 -4.804 -34.463 1.00 46.38 87 VAL A C 1
ATOM 726 O O . VAL A 1 87 ? 40.731 -5.188 -35.161 1.00 46.38 87 VAL A O 1
ATOM 729 N N . ASN A 1 88 ? 42.648 -4.000 -34.869 1.00 39.84 88 ASN A N 1
ATOM 730 C CA . ASN A 1 88 ? 42.908 -3.425 -36.197 1.00 39.84 88 ASN A CA 1
ATOM 731 C C . ASN A 1 88 ? 42.233 -2.071 -36.497 1.00 39.84 88 ASN A C 1
ATOM 733 O O . ASN A 1 88 ? 41.061 -2.031 -36.871 1.00 39.84 88 ASN A O 1
ATOM 737 N N . PRO A 1 89 ? 42.986 -0.954 -36.420 1.00 42.06 89 PRO A N 1
ATOM 738 C CA . PRO A 1 89 ? 42.584 0.292 -37.045 1.00 42.06 89 PRO A CA 1
ATOM 739 C C . PRO A 1 89 ? 42.881 0.176 -38.545 1.00 42.06 89 PRO A C 1
ATOM 741 O O . PRO A 1 89 ? 44.037 0.203 -38.963 1.00 42.06 89 PRO A O 1
ATOM 744 N N . ASN A 1 90 ? 41.845 0.005 -39.365 1.00 43.38 90 ASN A N 1
ATOM 745 C CA . ASN A 1 90 ? 41.958 0.311 -40.788 1.00 43.38 90 ASN A CA 1
ATOM 746 C C . ASN A 1 90 ? 41.853 1.841 -40.930 1.00 43.38 90 ASN A C 1
ATOM 748 O O . ASN A 1 90 ? 40.847 2.397 -40.500 1.00 43.38 90 ASN A O 1
ATOM 752 N N . PRO A 1 91 ? 42.840 2.539 -41.518 1.00 47.34 91 PRO A N 1
ATOM 753 C CA . PRO A 1 91 ? 42.923 4.001 -41.463 1.00 47.34 91 PRO A CA 1
ATOM 754 C C . PRO A 1 91 ? 42.039 4.734 -42.494 1.00 47.34 91 PRO A C 1
ATOM 756 O O . PRO A 1 91 ? 42.330 5.875 -42.830 1.00 47.34 91 PRO A O 1
ATOM 759 N N . ASN A 1 92 ? 40.978 4.100 -43.014 1.00 44.38 92 ASN A N 1
ATOM 760 C CA . ASN A 1 92 ? 40.190 4.623 -44.143 1.00 44.38 92 ASN A CA 1
ATOM 761 C C . ASN A 1 92 ? 38.659 4.627 -43.932 1.00 44.38 92 ASN A C 1
ATOM 763 O O . ASN A 1 92 ? 37.924 4.733 -44.911 1.00 44.38 92 ASN A O 1
ATOM 767 N N . GLU A 1 93 ? 38.150 4.538 -42.700 1.00 42.94 93 GLU A N 1
ATOM 768 C CA . GLU A 1 93 ? 36.725 4.784 -42.423 1.00 42.94 93 GLU A CA 1
ATOM 769 C C . GLU A 1 93 ? 36.570 5.913 -41.401 1.00 42.94 93 GLU A C 1
ATOM 771 O O . GLU A 1 93 ? 37.140 5.854 -40.319 1.00 42.94 93 GLU A O 1
ATOM 776 N N . ASP A 1 94 ? 35.810 6.945 -41.775 1.00 39.59 94 ASP A N 1
ATOM 777 C CA . ASP A 1 94 ? 35.477 8.135 -40.985 1.00 39.59 94 ASP A CA 1
ATOM 778 C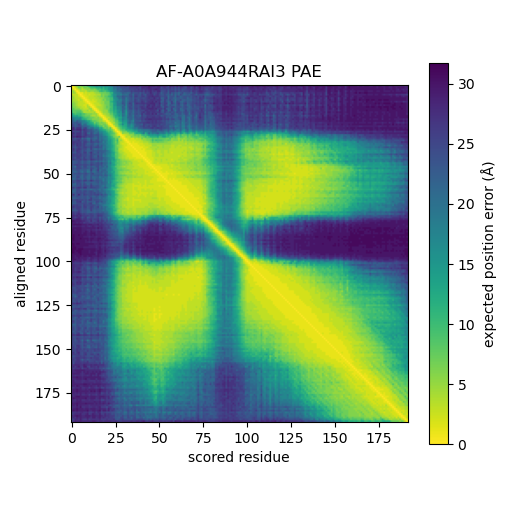 C . ASP A 1 94 ? 35.234 7.852 -39.486 1.00 39.59 94 ASP A C 1
ATOM 780 O O . ASP A 1 94 ? 34.155 7.411 -39.072 1.00 39.59 94 ASP A O 1
ATOM 784 N N . ASP A 1 95 ? 36.216 8.212 -38.660 1.00 44.41 95 ASP A N 1
ATOM 785 C CA . ASP A 1 95 ? 36.225 8.131 -37.193 1.00 44.41 95 ASP A CA 1
ATOM 786 C C . ASP A 1 95 ? 35.303 9.176 -36.512 1.00 44.41 95 ASP A C 1
ATOM 788 O O . ASP A 1 95 ? 35.706 9.900 -35.602 1.00 44.41 95 ASP A O 1
ATOM 792 N N . SER A 1 96 ? 34.037 9.292 -36.930 1.00 45.94 96 SER A N 1
ATOM 793 C CA . SER A 1 96 ? 33.075 10.200 -36.266 1.00 45.94 96 SER A CA 1
ATOM 794 C C . SER A 1 96 ? 31.597 9.805 -36.351 1.00 45.94 96 SER A C 1
ATOM 796 O O . SER A 1 96 ? 30.713 10.652 -36.217 1.00 45.94 96 SER A O 1
ATOM 798 N N . LYS A 1 97 ? 31.265 8.523 -36.530 1.00 48.62 97 LYS A N 1
ATOM 799 C CA . LYS A 1 97 ? 29.871 8.096 -36.333 1.00 48.62 97 LYS A CA 1
ATOM 800 C C . LYS A 1 97 ? 29.612 7.867 -34.852 1.00 48.62 97 LYS A C 1
ATOM 802 O O . LYS A 1 97 ? 29.851 6.781 -34.336 1.00 48.62 97 LYS A O 1
ATOM 807 N N . ASP A 1 98 ? 29.123 8.929 -34.207 1.00 54.56 98 ASP A N 1
ATOM 808 C CA . ASP A 1 98 ? 28.387 8.897 -32.944 1.00 54.56 98 ASP A CA 1
ATOM 809 C C . ASP A 1 98 ? 27.638 7.567 -32.801 1.00 54.56 98 ASP A C 1
ATOM 811 O O . ASP A 1 98 ? 26.788 7.233 -33.630 1.00 54.56 98 ASP A O 1
ATOM 815 N N . GLU A 1 99 ? 27.954 6.820 -31.747 1.00 63.47 99 GLU A N 1
ATOM 816 C CA . GLU A 1 99 ? 27.390 5.512 -31.406 1.00 63.47 99 GLU A CA 1
ATOM 817 C C . GLU A 1 99 ? 25.925 5.674 -30.947 1.00 63.47 99 GLU A C 1
ATOM 819 O O . GLU A 1 99 ? 25.562 5.548 -29.776 1.00 63.47 99 GLU A O 1
ATOM 824 N N . ARG A 1 100 ? 25.072 6.087 -31.888 1.00 69.94 100 ARG A N 1
ATOM 825 C CA . ARG A 1 100 ? 23.635 6.305 -31.735 1.00 69.94 100 ARG A CA 1
ATOM 826 C C . ARG A 1 100 ? 22.900 5.013 -32.064 1.00 69.94 100 ARG A C 1
ATOM 828 O O . ARG A 1 100 ? 23.196 4.361 -33.060 1.00 69.94 100 ARG A O 1
ATOM 835 N N . LEU A 1 101 ? 21.896 4.686 -31.249 1.00 72.38 101 LEU A N 1
ATOM 836 C CA . LEU A 1 101 ? 21.007 3.546 -31.485 1.00 72.38 101 LEU A CA 1
ATOM 837 C C . LEU A 1 101 ? 20.377 3.633 -32.881 1.00 72.38 101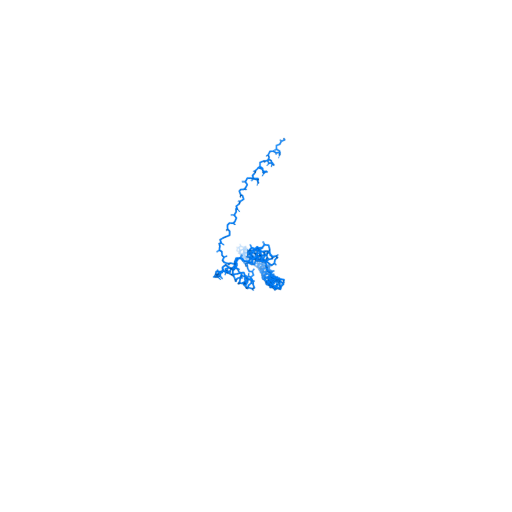 LEU A C 1
ATOM 839 O O . LEU A 1 101 ? 19.869 4.688 -33.279 1.00 72.38 101 LEU A O 1
ATOM 843 N N . SER A 1 102 ? 20.340 2.508 -33.593 1.00 83.12 102 SER A N 1
ATOM 844 C CA . SER A 1 102 ? 19.584 2.395 -34.838 1.00 83.12 102 SER A CA 1
ATOM 845 C C . SER A 1 102 ? 18.089 2.641 -34.592 1.00 83.12 102 SER A C 1
ATOM 847 O O . SER A 1 102 ? 17.572 2.495 -33.480 1.00 83.12 102 SER A O 1
ATOM 849 N N . GLN A 1 103 ? 17.340 2.985 -35.644 1.00 83.62 103 GLN A N 1
ATOM 850 C CA . GLN A 1 103 ? 15.896 3.227 -35.531 1.00 83.62 103 GLN A CA 1
ATOM 851 C C . GLN A 1 103 ? 15.141 2.014 -34.955 1.00 83.62 103 GLN A C 1
ATOM 853 O O . GLN A 1 103 ? 14.187 2.184 -34.191 1.00 83.62 103 GLN A O 1
ATOM 858 N N . HIS A 1 104 ? 15.582 0.798 -35.291 1.00 85.50 104 HIS A N 1
ATOM 859 C CA . HIS A 1 104 ? 14.994 -0.436 -34.778 1.00 85.50 104 HIS A CA 1
ATOM 860 C C . HIS A 1 104 ? 15.281 -0.628 -33.281 1.00 85.50 104 HIS A C 1
ATOM 862 O O . HIS A 1 104 ? 14.356 -0.869 -32.504 1.00 85.50 104 HIS A O 1
ATOM 868 N N . GLU A 1 105 ? 16.531 -0.437 -32.853 1.00 83.81 105 GLU A N 1
ATOM 869 C CA . GLU A 1 105 ? 16.926 -0.534 -31.440 1.00 83.81 105 GLU A CA 1
ATOM 870 C C . GLU A 1 105 ? 16.247 0.536 -30.584 1.00 83.81 105 GLU A C 1
ATOM 872 O O . GLU A 1 105 ? 15.772 0.252 -29.484 1.00 83.81 105 GLU A O 1
ATOM 877 N N . ARG A 1 106 ? 16.111 1.757 -31.110 1.00 87.06 106 ARG A N 1
ATOM 878 C CA . ARG A 1 106 ? 15.361 2.837 -30.462 1.00 87.06 106 ARG A CA 1
ATOM 879 C C . ARG A 1 106 ? 13.905 2.441 -30.225 1.00 87.06 106 ARG A C 1
ATOM 881 O O . ARG A 1 106 ? 13.378 2.653 -29.131 1.00 87.06 106 ARG A O 1
ATOM 888 N N . LEU A 1 107 ? 13.248 1.848 -31.222 1.00 88.88 107 LEU A N 1
ATOM 889 C CA . LEU A 1 107 ? 11.862 1.395 -31.095 1.00 88.88 107 LEU A CA 1
ATOM 890 C C . LEU A 1 107 ? 11.722 0.272 -30.057 1.00 88.88 107 LEU A C 1
ATOM 892 O O . LEU A 1 107 ? 10.784 0.294 -29.254 1.00 88.88 107 LEU A O 1
ATOM 896 N N . LEU A 1 108 ? 12.674 -0.665 -30.022 1.00 90.38 108 LEU A N 1
ATOM 897 C CA . LEU A 1 108 ? 12.728 -1.720 -29.010 1.00 90.38 108 LEU A CA 1
ATOM 898 C C . LEU A 1 108 ? 12.907 -1.129 -27.598 1.00 90.38 108 LEU A C 1
ATOM 900 O O . LEU A 1 108 ? 12.136 -1.453 -26.694 1.00 90.38 108 LEU A O 1
ATOM 904 N N . CYS A 1 109 ? 13.827 -0.174 -27.443 1.00 89.19 109 CYS A N 1
ATOM 905 C CA . CYS A 1 109 ? 14.092 0.549 -26.195 1.00 89.19 109 CYS A CA 1
ATOM 906 C C . CYS A 1 109 ? 12.828 1.239 -25.653 1.00 89.19 109 CYS A C 1
ATOM 908 O O . CYS A 1 109 ? 12.460 1.070 -24.488 1.00 89.19 109 CYS A O 1
ATOM 910 N N . PHE A 1 110 ? 12.086 1.956 -26.506 1.00 92.44 110 PHE A N 1
ATOM 911 C CA . PHE A 1 110 ? 10.828 2.593 -26.101 1.00 92.44 110 PHE A CA 1
ATOM 912 C C . PHE A 1 110 ? 9.732 1.594 -25.735 1.00 92.44 110 PHE A C 1
ATOM 914 O O . PHE A 1 110 ? 8.937 1.859 -24.827 1.00 92.44 110 PHE A O 1
ATOM 921 N N . ARG A 1 111 ? 9.675 0.443 -26.412 1.00 94.38 111 ARG A N 1
ATOM 922 C CA . ARG A 1 111 ? 8.717 -0.620 -26.090 1.00 94.38 111 ARG A CA 1
ATOM 923 C C . ARG A 1 111 ? 8.982 -1.199 -24.701 1.00 94.38 111 ARG A C 1
ATOM 925 O O . ARG A 1 111 ? 8.036 -1.356 -23.927 1.00 94.38 111 ARG A O 1
ATOM 932 N N . GLU A 1 112 ? 10.241 -1.467 -24.371 1.00 90.06 112 GLU A N 1
ATOM 933 C CA . GLU A 1 112 ? 10.642 -1.931 -23.040 1.00 90.06 112 GLU A CA 1
ATOM 934 C C . GLU A 1 112 ? 10.347 -0.885 -21.963 1.00 90.06 112 GLU A C 1
ATOM 936 O O . GLU A 1 112 ? 9.746 -1.202 -20.934 1.00 90.06 112 GLU A O 1
ATOM 941 N N . LEU A 1 113 ? 10.688 0.380 -22.226 1.00 90.88 113 LEU A N 1
ATOM 942 C CA . LEU A 1 113 ? 10.430 1.482 -21.303 1.00 90.88 113 LEU A CA 1
ATOM 943 C C . LEU A 1 113 ? 8.930 1.647 -21.024 1.00 90.88 113 LEU A C 1
ATOM 945 O O . LEU A 1 113 ? 8.521 1.825 -19.875 1.00 90.88 113 LEU A O 1
ATOM 949 N N . LYS A 1 114 ? 8.093 1.532 -22.062 1.00 93.75 114 LYS A N 1
ATOM 950 C CA . LYS A 1 114 ? 6.632 1.547 -21.931 1.00 93.75 114 LYS A CA 1
ATOM 951 C C . LYS A 1 114 ? 6.137 0.382 -21.078 1.00 93.75 114 LYS A C 1
ATOM 953 O O . LYS A 1 114 ? 5.313 0.599 -20.192 1.00 93.75 114 LYS A O 1
ATOM 958 N N . ALA A 1 115 ? 6.625 -0.835 -21.321 1.00 93.06 115 ALA A N 1
ATOM 959 C CA . ALA A 1 115 ? 6.234 -2.009 -20.543 1.00 93.06 115 ALA A CA 1
ATOM 960 C C . ALA A 1 115 ? 6.591 -1.844 -19.054 1.00 93.06 115 ALA A C 1
ATOM 962 O O . ALA A 1 115 ? 5.760 -2.114 -18.183 1.00 93.06 115 ALA A O 1
ATOM 963 N N . LEU A 1 116 ? 7.783 -1.319 -18.759 1.00 91.88 116 LEU A N 1
ATOM 964 C CA . LEU A 1 116 ? 8.221 -1.020 -17.395 1.00 91.88 116 LEU A CA 1
ATOM 965 C C . LEU A 1 116 ? 7.324 0.027 -16.725 1.00 91.88 116 LEU A C 1
ATOM 967 O O . LEU A 1 116 ? 6.877 -0.178 -15.597 1.00 91.88 116 LEU A O 1
ATOM 971 N N . HIS A 1 117 ? 7.001 1.113 -17.430 1.00 92.69 117 HIS A N 1
ATOM 972 C CA . HIS A 1 117 ? 6.126 2.167 -16.914 1.00 92.69 117 HIS A CA 1
ATOM 973 C C . HIS A 1 117 ? 4.719 1.627 -16.605 1.00 92.69 117 HIS A C 1
ATOM 975 O O . HIS A 1 117 ? 4.194 1.844 -15.514 1.00 92.69 117 HIS A O 1
ATOM 981 N N . VAL A 1 118 ? 4.124 0.859 -17.523 1.00 94.88 118 VAL A N 1
ATOM 982 C CA . VAL A 1 118 ? 2.813 0.222 -17.305 1.00 94.88 118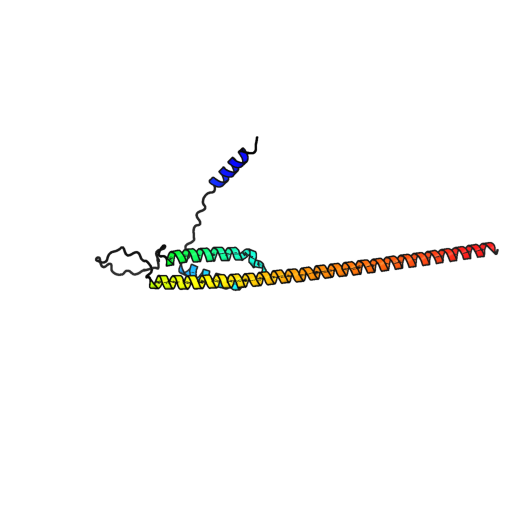 VAL A CA 1
ATOM 983 C C . VAL A 1 118 ? 2.850 -0.702 -16.087 1.00 94.88 118 VAL A C 1
ATOM 985 O O . VAL A 1 118 ? 1.938 -0.676 -15.261 1.00 94.88 118 VAL A O 1
ATOM 988 N N . THR A 1 119 ? 3.921 -1.481 -15.936 1.00 93.94 119 THR A N 1
ATOM 989 C CA . THR A 1 119 ? 4.086 -2.389 -14.794 1.00 93.94 119 THR A CA 1
ATOM 990 C C . THR A 1 119 ? 4.185 -1.614 -13.480 1.00 93.94 119 THR A C 1
ATOM 992 O O . THR A 1 119 ? 3.520 -1.970 -12.508 1.00 93.94 119 THR A O 1
ATOM 995 N N . PHE A 1 120 ? 4.940 -0.511 -13.456 1.00 94.69 120 PHE A N 1
ATOM 996 C CA . PHE A 1 120 ? 5.045 0.356 -12.283 1.00 94.69 120 PHE A CA 1
ATOM 997 C C . PHE A 1 120 ? 3.684 0.922 -11.881 1.00 94.69 120 PHE A C 1
ATOM 999 O O . PHE A 1 120 ? 3.295 0.827 -10.715 1.00 94.69 120 PHE A O 1
ATOM 1006 N N . VAL A 1 121 ? 2.934 1.456 -12.848 1.00 95.25 121 VAL A N 1
ATOM 1007 C CA . VAL A 1 121 ? 1.591 1.992 -12.611 1.00 95.25 121 VAL A CA 1
ATOM 1008 C C . VAL A 1 121 ? 0.700 0.899 -12.029 1.00 95.25 121 VAL A C 1
ATOM 1010 O O . VAL A 1 121 ? 0.170 1.070 -10.934 1.00 95.25 121 VAL A O 1
ATOM 1013 N N . ASN A 1 122 ? 0.614 -0.265 -12.670 1.00 96.06 122 ASN A N 1
ATOM 1014 C CA . ASN A 1 122 ? -0.219 -1.367 -12.189 1.00 96.06 122 ASN A CA 1
ATOM 1015 C C . ASN A 1 122 ? 0.150 -1.806 -10.760 1.00 96.06 122 ASN A C 1
ATOM 1017 O O . ASN A 1 122 ? -0.734 -1.953 -9.909 1.00 96.06 122 ASN A O 1
ATOM 1021 N N . ASN A 1 123 ? 1.445 -1.951 -10.462 1.00 95.44 123 ASN A N 1
ATOM 1022 C CA . ASN A 1 123 ? 1.919 -2.335 -9.131 1.00 95.44 123 ASN A CA 1
ATOM 1023 C C . ASN A 1 123 ? 1.627 -1.249 -8.083 1.00 95.44 123 ASN A C 1
ATOM 1025 O O . ASN A 1 123 ? 1.182 -1.570 -6.979 1.00 95.44 123 ASN A O 1
ATOM 1029 N N . SER A 1 124 ? 1.793 0.030 -8.432 1.00 94.31 124 SER A N 1
ATOM 1030 C CA . SER A 1 124 ? 1.486 1.155 -7.538 1.00 94.31 124 SER A CA 1
ATOM 1031 C C . SER A 1 124 ? -0.002 1.212 -7.177 1.00 94.31 124 SER A C 1
ATOM 1033 O O . SER A 1 124 ? -0.357 1.359 -6.005 1.00 94.31 124 SER A O 1
ATOM 1035 N N . PHE A 1 125 ? -0.891 0.992 -8.151 1.00 95.38 125 PHE A N 1
ATOM 1036 C CA . PHE A 1 125 ? -2.332 0.932 -7.916 1.00 95.38 125 PHE A CA 1
ATOM 1037 C C . PHE A 1 125 ? -2.716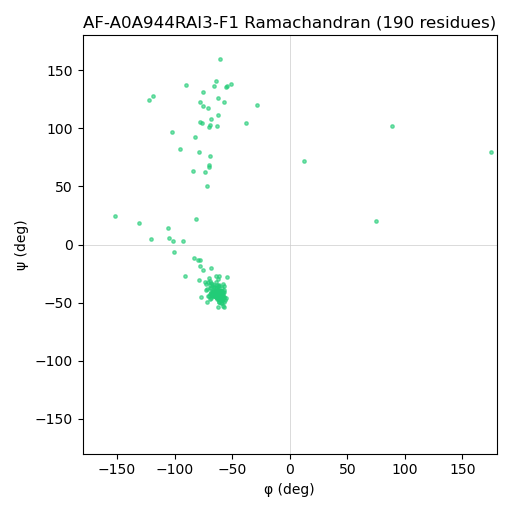 -0.279 -7.060 1.00 95.38 125 PHE A C 1
ATOM 1039 O O . PHE A 1 125 ? -3.545 -0.156 -6.154 1.00 95.38 125 PHE A O 1
ATOM 1046 N N . ALA A 1 126 ? -2.090 -1.439 -7.283 1.00 94.69 126 ALA A N 1
ATOM 1047 C CA . ALA A 1 126 ? -2.307 -2.624 -6.456 1.00 94.69 126 ALA A CA 1
ATOM 1048 C C . ALA A 1 126 ? -1.869 -2.401 -4.995 1.00 94.69 126 ALA A C 1
ATOM 1050 O O . ALA A 1 126 ? -2.596 -2.763 -4.064 1.00 94.69 126 ALA A O 1
ATOM 1051 N N . ALA A 1 127 ? -0.712 -1.769 -4.777 1.00 95.62 127 ALA A N 1
ATOM 1052 C CA . ALA A 1 127 ? -0.239 -1.382 -3.451 1.00 95.62 127 ALA A CA 1
ATOM 1053 C C . ALA A 1 127 ? -1.200 -0.390 -2.778 1.00 95.62 127 ALA A C 1
ATOM 1055 O O . ALA A 1 127 ? -1.680 -0.654 -1.674 1.00 95.62 127 ALA A O 1
ATOM 1056 N N . ARG A 1 128 ? -1.596 0.674 -3.487 1.00 95.56 128 ARG A N 1
ATOM 1057 C CA . ARG A 1 128 ? -2.544 1.677 -2.983 1.00 95.56 128 ARG A CA 1
ATOM 1058 C C . ARG A 1 128 ? -3.887 1.068 -2.593 1.00 95.56 128 ARG A C 1
ATOM 1060 O O . ARG A 1 128 ? -4.438 1.400 -1.547 1.00 95.56 128 ARG A O 1
ATOM 1067 N N . ARG A 1 129 ? -4.417 0.147 -3.402 1.00 96.44 129 ARG A N 1
ATOM 1068 C CA . ARG A 1 129 ? -5.681 -0.542 -3.104 1.00 96.44 129 ARG A CA 1
ATOM 1069 C C . ARG A 1 129 ? -5.595 -1.345 -1.806 1.00 96.44 129 ARG A C 1
ATOM 1071 O O . ARG A 1 129 ? -6.542 -1.323 -1.024 1.00 96.44 129 ARG A O 1
ATOM 1078 N N . ARG A 1 130 ? -4.487 -2.055 -1.571 1.00 96.12 130 ARG A N 1
ATOM 1079 C CA . ARG A 1 130 ? -4.272 -2.804 -0.321 1.00 96.12 130 ARG A CA 1
ATOM 1080 C C . ARG A 1 130 ? -4.170 -1.876 0.881 1.00 96.12 130 ARG A C 1
ATOM 1082 O O . ARG A 1 130 ? -4.815 -2.145 1.886 1.00 96.12 130 ARG A O 1
ATOM 1089 N N . PHE A 1 131 ? -3.449 -0.767 0.744 1.00 96.81 131 PHE A N 1
ATOM 1090 C CA . PHE A 1 131 ? -3.365 0.254 1.784 1.00 96.81 131 PHE A CA 1
ATOM 1091 C C . PHE A 1 131 ? -4.737 0.828 2.161 1.00 96.81 131 PHE A C 1
ATOM 1093 O O . PHE A 1 131 ? -5.085 0.870 3.337 1.00 96.81 131 PHE A O 1
ATOM 1100 N N . ILE A 1 132 ? -5.559 1.191 1.172 1.00 96.88 132 ILE A N 1
ATOM 1101 C CA . ILE A 1 132 ? -6.914 1.710 1.421 1.00 96.88 132 ILE A CA 1
ATOM 1102 C C . ILE A 1 132 ? -7.779 0.665 2.134 1.00 96.88 132 ILE A C 1
ATOM 1104 O O . ILE A 1 132 ? -8.478 0.992 3.091 1.00 96.88 132 ILE A O 1
ATOM 1108 N N . LYS A 1 133 ? -7.719 -0.603 1.705 1.00 97.50 133 LYS A N 1
ATOM 1109 C CA . LYS A 1 133 ? -8.434 -1.698 2.381 1.00 97.50 133 LYS A CA 1
ATOM 1110 C C . LYS A 1 133 ? -7.987 -1.858 3.833 1.00 97.50 133 LYS A C 1
ATOM 1112 O O . LYS A 1 133 ? -8.836 -1.983 4.708 1.00 97.50 133 LYS A O 1
ATOM 1117 N N . TYR A 1 134 ? -6.680 -1.818 4.079 1.00 97.31 134 TYR A N 1
ATOM 1118 C CA . TYR A 1 134 ? -6.113 -1.879 5.422 1.00 97.31 134 TYR A CA 1
ATOM 1119 C C . TYR A 1 134 ? -6.613 -0.721 6.295 1.00 97.31 134 TYR A C 1
ATOM 1121 O O . TYR A 1 134 ? -7.144 -0.963 7.375 1.00 97.31 134 TYR A O 1
ATOM 1129 N N . GLN A 1 135 ? -6.540 0.524 5.810 1.00 97.25 135 GLN A N 1
ATOM 1130 C CA . GLN A 1 135 ? -7.069 1.682 6.539 1.00 97.25 135 GLN A CA 1
ATOM 1131 C C . GLN A 1 135 ? -8.554 1.527 6.857 1.00 97.25 135 GLN A C 1
ATOM 1133 O O . GLN A 1 135 ? -8.972 1.762 7.988 1.00 97.25 135 GLN A O 1
ATOM 1138 N N . HIS A 1 136 ? -9.351 1.097 5.880 1.00 98.12 136 HIS A N 1
ATOM 1139 C CA . HIS A 1 136 ? -10.775 0.879 6.088 1.00 98.12 136 HIS A CA 1
ATOM 1140 C C . HIS A 1 136 ? -11.039 -0.173 7.172 1.00 98.12 136 HIS A C 1
ATOM 1142 O O . HIS A 1 136 ? -11.862 0.048 8.056 1.00 98.12 136 HIS A O 1
ATOM 1148 N N . GLN A 1 137 ? -10.294 -1.279 7.165 1.00 97.81 137 GLN A N 1
ATOM 1149 C CA . GLN A 1 137 ? -10.404 -2.312 8.191 1.00 97.81 137 GLN A CA 1
ATOM 1150 C C . GLN A 1 137 ? -10.045 -1.782 9.588 1.00 97.81 137 GLN A C 1
ATOM 1152 O O . GLN A 1 137 ? -10.755 -2.074 10.548 1.00 97.81 137 GLN A O 1
ATOM 1157 N N . GLN A 1 138 ? -9.001 -0.957 9.708 1.00 96.88 138 GLN A N 1
ATOM 1158 C CA . GLN A 1 138 ? -8.646 -0.316 10.980 1.00 96.88 138 GLN A CA 1
ATOM 1159 C C . GLN A 1 138 ? -9.754 0.616 11.486 1.00 96.88 138 GLN A C 1
ATOM 1161 O O . GLN A 1 138 ? -10.048 0.641 12.682 1.00 96.88 138 GLN A O 1
ATOM 1166 N N . LEU A 1 139 ? -10.405 1.351 10.580 1.00 97.62 139 LEU A N 1
ATOM 1167 C CA . LEU A 1 139 ? -11.530 2.219 10.927 1.00 97.62 139 LEU A CA 1
ATOM 1168 C C . LEU A 1 139 ? -12.737 1.421 11.429 1.00 97.62 139 LEU A C 1
ATOM 1170 O O . LEU A 1 139 ? -13.336 1.817 12.426 1.00 97.62 139 LEU A O 1
ATOM 1174 N N . LEU A 1 140 ? -13.064 0.292 10.793 1.00 98.19 140 LEU A N 1
ATOM 1175 C CA . LEU A 1 140 ? -14.149 -0.587 11.243 1.00 98.19 140 LEU A CA 1
ATOM 1176 C C . LEU A 1 140 ? -13.884 -1.124 12.655 1.00 98.19 140 LEU A C 1
ATOM 1178 O O . LEU A 1 140 ? -14.727 -0.977 13.536 1.00 98.19 140 LEU A O 1
ATOM 1182 N N . VAL A 1 141 ? -12.675 -1.634 12.909 1.00 97.94 141 VAL A N 1
ATOM 1183 C CA . VAL A 1 141 ? -12.272 -2.100 14.248 1.00 97.94 141 VAL A CA 1
ATOM 1184 C C . VAL A 1 141 ? -12.335 -0.964 15.276 1.00 97.94 141 VAL A C 1
ATOM 1186 O O . VAL A 1 141 ? -12.760 -1.164 16.414 1.00 97.94 141 VAL A O 1
ATOM 1189 N N . GLY A 1 142 ? -11.919 0.246 14.894 1.00 97.62 142 GLY A N 1
ATOM 1190 C CA . GLY A 1 142 ? -12.030 1.433 15.740 1.00 97.62 142 GLY A CA 1
ATOM 1191 C C . GLY A 1 142 ? -13.480 1.775 16.089 1.00 97.62 142 GLY A C 1
ATOM 1192 O O . GLY A 1 142 ? -13.778 2.060 17.250 1.00 97.62 142 GLY A O 1
ATOM 1193 N N . LEU A 1 143 ? -14.380 1.704 15.107 1.00 98.12 143 LEU A N 1
ATOM 1194 C CA . LEU A 1 143 ? -15.804 1.980 15.279 1.00 98.12 143 LEU A CA 1
ATOM 1195 C C . LEU A 1 143 ? -16.465 0.974 16.228 1.00 98.12 143 LEU A C 1
ATOM 1197 O O . LEU A 1 143 ? -17.175 1.383 17.147 1.00 98.12 143 LEU A O 1
ATOM 1201 N N . ASP A 1 144 ? -16.176 -0.317 16.060 1.00 98.25 144 ASP A N 1
ATOM 1202 C CA . ASP A 1 144 ? -16.699 -1.372 16.931 1.00 98.25 144 ASP A CA 1
ATOM 1203 C C . ASP A 1 144 ? -16.227 -1.192 18.376 1.00 98.25 144 ASP A C 1
ATOM 1205 O O . ASP A 1 144 ? -17.037 -1.216 19.302 1.00 98.25 144 ASP A O 1
ATOM 1209 N N . ARG A 1 145 ? -14.945 -0.866 18.581 1.00 98.25 145 ARG A N 1
ATOM 1210 C CA . ARG A 1 145 ? -14.412 -0.556 19.920 1.00 98.25 145 ARG A CA 1
ATOM 1211 C C . ARG A 1 145 ? -15.110 0.636 20.569 1.00 98.25 145 ARG A C 1
ATOM 1213 O O . ARG A 1 145 ? -15.321 0.642 21.780 1.00 98.25 145 ARG A O 1
ATOM 1220 N N . VAL A 1 146 ? -15.423 1.681 19.803 1.00 98.25 146 VAL A N 1
ATOM 1221 C CA . VAL A 1 146 ? -16.157 2.844 20.327 1.00 98.25 146 VAL A CA 1
ATOM 1222 C C . VAL A 1 146 ? -17.585 2.445 20.689 1.00 98.25 146 VAL A C 1
ATOM 1224 O O . VAL A 1 146 ? -18.051 2.791 21.774 1.00 98.25 146 VAL A O 1
ATOM 1227 N N . ARG A 1 147 ? -18.258 1.678 19.827 1.00 98.25 147 ARG A N 1
ATOM 1228 C CA . ARG A 1 147 ? -19.603 1.158 20.085 1.00 98.25 147 ARG A CA 1
ATOM 1229 C C . ARG A 1 147 ? -19.648 0.329 21.369 1.00 98.25 147 ARG A C 1
ATOM 1231 O O . ARG A 1 147 ? -20.502 0.591 22.213 1.00 98.25 147 ARG A O 1
ATOM 1238 N N . GLU A 1 148 ? -18.733 -0.622 21.537 1.00 98.31 148 GLU A N 1
ATOM 1239 C CA . GLU A 1 148 ? -18.635 -1.459 22.741 1.00 98.31 148 GLU A CA 1
ATOM 1240 C C . GLU A 1 148 ? -18.431 -0.609 23.996 1.00 98.31 148 GLU A C 1
ATOM 1242 O O . GLU A 1 148 ? -19.198 -0.726 24.947 1.00 98.31 148 GLU A O 1
ATOM 1247 N N . LYS A 1 149 ? -17.492 0.345 23.967 1.00 98.00 149 LYS A N 1
ATOM 1248 C CA . LYS A 1 149 ? -17.263 1.269 25.091 1.00 98.00 149 LYS A CA 1
ATOM 1249 C C . LYS A 1 149 ? -18.508 2.068 25.472 1.00 98.00 149 LYS A C 1
ATOM 1251 O O . LYS A 1 149 ? -18.745 2.309 26.656 1.00 98.00 149 LYS A O 1
ATOM 1256 N N . VAL A 1 150 ? -19.293 2.506 24.487 1.00 98.38 150 VAL A N 1
ATOM 1257 C CA . VAL A 1 150 ? -20.543 3.237 24.735 1.00 98.38 150 VAL A CA 1
ATOM 1258 C C . VAL A 1 150 ? -21.585 2.317 25.370 1.00 98.38 150 VAL A C 1
ATOM 1260 O O . VAL A 1 150 ? -22.190 2.697 26.372 1.00 98.38 150 VAL A O 1
ATOM 1263 N N . ILE A 1 151 ? -21.765 1.105 24.839 1.00 98.06 151 ILE A N 1
ATOM 1264 C CA . ILE A 1 151 ? -22.693 0.104 25.386 1.00 98.06 151 ILE A CA 1
ATOM 1265 C C . ILE A 1 151 ? -22.310 -0.259 26.828 1.00 98.06 151 ILE A C 1
ATOM 1267 O O . ILE A 1 151 ? -23.160 -0.223 27.721 1.00 98.06 151 ILE A O 1
ATOM 1271 N N . ASP A 1 152 ? -21.029 -0.502 27.092 1.00 98.19 152 ASP A N 1
ATOM 1272 C CA . ASP A 1 152 ? -20.511 -0.786 28.431 1.00 98.19 152 ASP A CA 1
ATOM 1273 C C . ASP A 1 152 ? -20.733 0.385 29.391 1.00 98.19 152 ASP A C 1
ATOM 1275 O O . ASP A 1 152 ? -21.167 0.195 30.532 1.00 98.19 152 ASP A O 1
ATOM 1279 N N . GLY A 1 153 ? -20.498 1.617 28.930 1.00 97.75 153 GLY A N 1
ATOM 1280 C CA . GLY A 1 153 ? -20.785 2.830 29.694 1.00 97.75 153 GLY A CA 1
ATOM 1281 C C . GLY A 1 153 ? -22.265 2.940 30.067 1.00 97.75 153 GLY A C 1
ATOM 1282 O O . GLY A 1 153 ? -22.599 3.252 31.216 1.00 97.75 153 GLY A O 1
ATOM 1283 N N . ILE A 1 154 ? -23.158 2.607 29.132 1.00 97.12 154 ILE A N 1
ATOM 1284 C CA . ILE A 1 154 ? -24.602 2.558 29.367 1.00 97.12 154 ILE A CA 1
ATOM 1285 C C . ILE A 1 154 ? -24.921 1.497 30.427 1.00 97.12 154 ILE A C 1
ATOM 1287 O O . ILE A 1 154 ? -25.519 1.834 31.453 1.00 97.12 154 ILE A O 1
ATOM 1291 N N . HIS A 1 155 ? -24.478 0.249 30.262 1.00 96.94 155 HIS A N 1
ATOM 1292 C CA . HIS A 1 155 ? -24.725 -0.819 31.240 1.00 96.94 155 HIS A CA 1
ATOM 1293 C C . HIS A 1 155 ? -24.204 -0.470 32.639 1.00 96.94 155 HIS A C 1
ATOM 1295 O O . HIS A 1 155 ? -24.893 -0.686 33.646 1.00 96.94 155 HIS A O 1
ATOM 1301 N N . LYS A 1 156 ? -23.017 0.137 32.719 1.00 96.62 156 LYS A N 1
ATOM 1302 C CA . LYS A 1 156 ? -22.440 0.608 33.978 1.00 96.62 156 LYS A CA 1
ATOM 1303 C C . LYS A 1 156 ? -23.307 1.689 34.628 1.00 96.62 156 LYS A C 1
ATOM 1305 O O . LYS A 1 156 ? -23.628 1.587 35.809 1.00 96.62 156 LYS A O 1
ATOM 1310 N N . SER A 1 157 ? -23.776 2.673 33.862 1.00 95.94 157 SER A N 1
ATOM 1311 C CA . SER A 1 157 ? -24.642 3.736 34.390 1.00 95.94 157 SER A CA 1
ATOM 1312 C C . SER A 1 157 ? -25.970 3.201 34.960 1.00 95.94 157 SER A C 1
ATOM 1314 O O . SER A 1 157 ? -26.367 3.571 36.071 1.00 95.94 157 SER A O 1
ATOM 1316 N N . TYR A 1 158 ? -26.622 2.260 34.264 1.00 95.19 158 TYR A N 1
ATOM 1317 C CA . TYR A 1 158 ? -27.875 1.643 34.712 1.00 95.19 158 TYR A CA 1
ATOM 1318 C C . TYR A 1 158 ? -27.680 0.741 35.935 1.00 95.19 158 TYR A C 1
ATOM 1320 O O . TYR A 1 158 ? -28.471 0.795 36.886 1.00 95.19 158 TYR A O 1
ATOM 1328 N N . SER A 1 159 ? -26.615 -0.065 35.955 1.00 94.25 159 SER A N 1
ATOM 1329 C CA . SER A 1 159 ? -26.293 -0.915 37.106 1.00 94.25 159 SER A CA 1
ATOM 1330 C C . SER A 1 159 ? -25.987 -0.073 38.349 1.00 94.25 159 SER A C 1
ATOM 1332 O O . SER A 1 159 ? -26.578 -0.314 39.406 1.00 94.25 159 SER A O 1
ATOM 1334 N N . GLU A 1 160 ? -25.201 0.999 38.229 1.00 93.50 160 GLU A N 1
ATOM 1335 C CA . GLU A 1 160 ? -24.958 1.948 39.320 1.00 93.50 160 GLU A CA 1
ATOM 1336 C C . GLU A 1 160 ? -26.247 2.615 39.821 1.00 93.50 160 GLU A C 1
ATOM 1338 O O . GLU A 1 160 ? -26.456 2.757 41.033 1.00 93.50 160 GLU A O 1
ATOM 1343 N N . GLN A 1 161 ? -27.144 3.013 38.913 1.00 92.06 161 GLN A N 1
ATOM 1344 C CA . GLN A 1 161 ? -28.429 3.601 39.286 1.00 92.06 161 GLN A CA 1
ATOM 1345 C C . GLN A 1 161 ? -29.303 2.599 40.059 1.00 92.06 161 GLN A C 1
ATOM 1347 O O . GLN A 1 161 ? -29.922 2.957 41.072 1.00 92.06 161 GLN A O 1
ATOM 1352 N N . SER A 1 162 ? -29.316 1.332 39.633 1.00 88.38 162 SER A N 1
ATOM 1353 C CA . SER A 1 162 ? -30.043 0.257 40.312 1.00 88.38 162 SER A CA 1
ATOM 1354 C C . SER A 1 162 ? -29.503 0.006 41.730 1.00 88.38 162 SER A C 1
ATOM 1356 O O . SER A 1 162 ? -30.286 -0.046 42.688 1.00 88.38 162 SER A O 1
ATOM 1358 N N . LEU A 1 163 ? -28.175 -0.016 41.902 1.00 89.81 163 LEU A N 1
ATOM 1359 C CA . LEU A 1 163 ? -27.501 -0.177 43.193 1.00 89.81 163 LEU A CA 1
ATOM 1360 C C . LEU A 1 163 ? -27.811 0.993 44.134 1.00 89.81 163 LEU A C 1
ATOM 1362 O O . LEU A 1 163 ? -28.200 0.783 45.288 1.00 89.81 163 LEU A O 1
ATOM 1366 N N . LYS A 1 164 ? -27.746 2.236 43.638 1.00 89.50 164 LYS A N 1
ATOM 1367 C CA . LYS A 1 164 ? -28.122 3.440 44.405 1.00 89.50 164 LYS A CA 1
ATOM 1368 C C . LYS A 1 164 ? -29.577 3.360 44.891 1.00 89.50 164 LYS A C 1
ATOM 1370 O O . LYS A 1 164 ? -29.870 3.699 46.044 1.00 89.50 164 LYS A O 1
ATOM 1375 N N . LYS A 1 165 ? -30.504 2.870 44.056 1.00 88.94 165 LYS A N 1
ATOM 1376 C CA . LYS A 1 165 ? -31.924 2.687 44.421 1.00 88.94 165 LYS A CA 1
ATOM 1377 C C . LYS A 1 165 ? -32.104 1.599 45.487 1.00 88.94 165 LYS A C 1
ATOM 1379 O O . LYS A 1 165 ? -32.855 1.808 46.446 1.00 88.94 165 LYS A O 1
ATOM 1384 N N . GLN A 1 166 ? -31.395 0.473 45.374 1.00 88.06 166 GLN A N 1
ATOM 1385 C CA . GLN A 1 166 ? -31.413 -0.598 46.379 1.00 88.06 166 GLN A CA 1
ATOM 1386 C C . GLN A 1 166 ? -30.852 -0.134 47.733 1.00 88.06 166 GLN A C 1
ATOM 1388 O O . GLN A 1 166 ? -31.492 -0.342 48.768 1.00 88.06 166 GLN A O 1
ATOM 1393 N N . GLN A 1 167 ? -29.723 0.581 47.740 1.00 87.94 167 GLN A N 1
ATOM 1394 C CA . GLN A 1 167 ? -29.130 1.135 48.962 1.00 87.94 167 GLN A CA 1
ATOM 1395 C C . GLN A 1 167 ? -30.049 2.154 49.656 1.00 87.94 167 GLN A C 1
ATOM 1397 O O . GLN A 1 167 ? -30.188 2.142 50.882 1.00 87.94 167 GLN A O 1
ATOM 1402 N N . LYS A 1 168 ? -30.740 3.022 48.901 1.00 87.62 168 LYS A N 1
ATOM 1403 C CA . LYS A 1 168 ? -31.748 3.936 49.474 1.00 87.62 168 LYS A CA 1
ATOM 1404 C C . LYS A 1 168 ? -32.894 3.163 50.144 1.00 87.62 168 LYS A C 1
ATOM 1406 O O . LYS A 1 168 ? -33.302 3.506 51.259 1.00 87.62 168 LYS A O 1
ATOM 1411 N N . ARG A 1 169 ? -33.386 2.089 49.511 1.00 86.56 169 ARG A N 1
ATOM 1412 C CA . ARG A 1 169 ? -34.448 1.226 50.065 1.00 86.56 169 ARG A CA 1
ATOM 1413 C C . ARG A 1 169 ? -34.005 0.511 51.345 1.00 86.56 169 ARG A C 1
ATOM 1415 O O . ARG A 1 169 ? -34.755 0.524 52.324 1.00 86.56 169 ARG A O 1
ATOM 1422 N N . SER A 1 170 ? -32.800 -0.062 51.382 1.00 86.06 170 SER A N 1
ATOM 1423 C CA . SER A 1 170 ? -32.282 -0.755 52.573 1.00 86.06 170 SER A CA 1
ATOM 1424 C C . SER A 1 170 ? -32.083 0.206 53.754 1.00 86.06 170 SER A C 1
ATOM 1426 O O . SER A 1 170 ? -32.522 -0.083 54.873 1.00 86.06 170 SER A O 1
ATOM 1428 N N . ARG A 1 171 ? -31.544 1.410 53.504 1.00 86.19 171 ARG A N 1
ATOM 1429 C CA . ARG A 1 171 ? -31.420 2.481 54.511 1.00 86.19 171 ARG A CA 1
ATOM 1430 C C . ARG A 1 171 ? -32.785 2.923 55.053 1.00 86.19 171 ARG A C 1
ATOM 1432 O O . ARG A 1 171 ? -32.936 3.068 56.268 1.00 86.19 171 ARG A O 1
ATOM 1439 N N . SER A 1 172 ? -33.792 3.081 54.190 1.00 85.38 172 SER A N 1
ATOM 1440 C CA . SE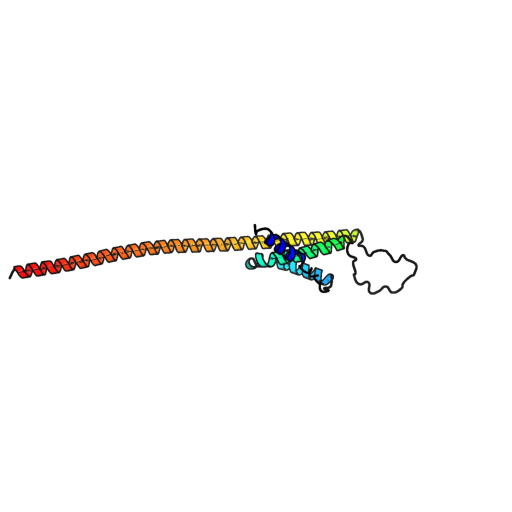R A 1 172 ? -35.164 3.431 54.597 1.00 85.38 172 SER A CA 1
ATOM 1441 C C . SER A 1 172 ? -35.814 2.346 55.469 1.00 85.38 172 SER A C 1
ATOM 1443 O O . SER A 1 172 ? -36.325 2.649 56.553 1.00 85.38 172 SER A O 1
ATOM 1445 N N . LYS A 1 173 ? -35.713 1.065 55.076 1.00 86.81 173 LYS A N 1
ATOM 1446 C CA . LYS A 1 173 ? -36.203 -0.071 55.883 1.00 86.81 173 LYS A CA 1
ATOM 1447 C C . LYS A 1 173 ? -35.535 -0.118 57.264 1.00 86.81 173 LYS A C 1
ATOM 1449 O O . LYS A 1 173 ? -36.228 -0.235 58.276 1.00 86.81 173 LYS A O 1
ATOM 1454 N N . LYS A 1 174 ? -34.208 0.063 57.334 1.00 85.69 174 LYS A N 1
ATOM 1455 C CA . LYS A 1 174 ? -33.450 0.092 58.601 1.00 85.69 174 LYS A CA 1
ATOM 1456 C C . LYS A 1 174 ? -33.886 1.253 59.507 1.00 85.69 174 LYS A C 1
ATOM 1458 O O . LYS A 1 174 ? -34.052 1.061 60.712 1.00 85.69 174 LYS A O 1
ATOM 1463 N N . ARG A 1 175 ? -34.141 2.441 58.940 1.00 83.94 175 ARG A N 1
ATOM 1464 C CA . ARG A 1 175 ? -34.684 3.602 59.676 1.00 83.94 175 ARG A CA 1
ATOM 1465 C C . ARG A 1 175 ? -36.097 3.341 60.216 1.00 83.94 175 ARG A C 1
ATOM 1467 O O . ARG A 1 175 ? -36.346 3.618 61.389 1.00 83.94 175 ARG A O 1
ATOM 1474 N N . ARG A 1 176 ? -36.999 2.759 59.412 1.00 81.44 176 ARG A N 1
ATOM 1475 C CA . ARG A 1 176 ? -38.360 2.381 59.850 1.00 81.44 176 ARG A CA 1
ATOM 1476 C C . ARG A 1 176 ? -38.335 1.346 60.982 1.00 81.44 176 ARG A C 1
ATOM 1478 O O . ARG A 1 176 ? -39.034 1.526 61.975 1.00 81.44 176 ARG A O 1
ATOM 1485 N N . SER A 1 177 ? -37.484 0.323 60.879 1.00 82.44 177 SER A N 1
ATOM 1486 C CA . SER A 1 177 ? -37.266 -0.676 61.940 1.00 82.44 177 SER A CA 1
ATOM 1487 C C . SER A 1 177 ? -36.792 -0.037 63.255 1.00 82.44 177 SER A C 1
ATOM 1489 O O . SER A 1 177 ? -37.389 -0.269 64.308 1.00 82.44 177 SER A O 1
ATOM 1491 N N . LYS A 1 178 ? -35.786 0.852 63.201 1.00 82.69 178 LYS A N 1
ATOM 1492 C CA . LYS A 1 178 ? -35.312 1.592 64.386 1.00 82.69 178 LYS A CA 1
ATOM 1493 C C . LYS A 1 178 ? -36.410 2.455 65.021 1.00 82.69 178 LYS A C 1
ATOM 1495 O O . LYS A 1 178 ? -36.522 2.460 66.245 1.00 82.69 178 LYS A O 1
ATOM 1500 N N . ARG A 1 179 ? -37.232 3.153 64.221 1.00 77.94 179 ARG A N 1
ATOM 1501 C CA . ARG A 1 179 ? -38.382 3.925 64.734 1.00 77.94 179 ARG A CA 1
ATOM 1502 C C . ARG A 1 179 ? -39.396 3.024 65.445 1.00 77.94 179 ARG A C 1
ATOM 1504 O O . ARG A 1 179 ? -39.752 3.336 66.575 1.00 77.94 179 ARG A O 1
ATOM 1511 N N . ARG A 1 180 ? -39.777 1.886 64.845 1.00 74.88 180 ARG A N 1
ATOM 1512 C CA . ARG A 1 180 ? -40.706 0.917 65.462 1.00 74.88 180 ARG A CA 1
ATOM 1513 C C . ARG A 1 180 ? -40.198 0.400 66.812 1.00 74.88 180 ARG A C 1
ATOM 1515 O O . ARG A 1 180 ? -40.950 0.401 67.781 1.00 74.88 180 ARG A O 1
ATOM 1522 N N . ARG A 1 181 ? -38.910 0.042 66.904 1.00 75.88 181 ARG A N 1
ATOM 1523 C CA . ARG A 1 181 ? -38.287 -0.406 68.167 1.00 75.88 181 ARG A CA 1
ATOM 1524 C C . ARG A 1 181 ? -38.274 0.680 69.250 1.00 75.88 181 ARG A C 1
ATOM 1526 O O . ARG A 1 181 ? -38.403 0.368 70.431 1.00 75.88 181 ARG A O 1
ATOM 1533 N N . ARG A 1 182 ? -38.111 1.955 68.872 1.00 72.75 182 ARG A N 1
ATOM 1534 C CA . ARG A 1 182 ? -38.193 3.082 69.818 1.00 72.75 182 ARG A CA 1
ATOM 1535 C C . ARG A 1 182 ? -39.627 3.311 70.298 1.00 72.75 182 ARG A C 1
ATOM 1537 O O . ARG A 1 182 ? -39.826 3.449 71.497 1.00 72.75 182 ARG A O 1
ATOM 1544 N N . SER A 1 183 ? -40.621 3.275 69.410 1.00 70.38 183 SER A N 1
ATOM 1545 C CA . SER A 1 183 ? -42.030 3.437 69.802 1.00 70.38 183 SER A CA 1
ATOM 1546 C C . SER A 1 183 ? -42.533 2.314 70.714 1.00 70.38 183 SER A C 1
ATOM 1548 O O . SER A 1 183 ? -43.264 2.588 71.661 1.00 70.38 183 SER A O 1
ATOM 1550 N N . THR A 1 184 ? -42.111 1.063 70.492 1.00 74.62 184 THR A N 1
ATOM 1551 C CA . THR A 1 184 ? -42.462 -0.054 71.388 1.00 74.62 184 THR A CA 1
ATOM 1552 C C . THR A 1 184 ? -41.793 0.073 72.756 1.00 74.62 184 THR A C 1
ATOM 1554 O O . THR A 1 184 ? -42.432 -0.216 73.763 1.00 74.62 184 THR A O 1
ATOM 1557 N N . LYS A 1 185 ? -40.540 0.558 72.822 1.00 71.12 185 LYS A N 1
ATOM 1558 C CA . LYS A 1 185 ? -39.877 0.872 74.101 1.00 71.12 185 LYS A CA 1
ATOM 1559 C C . LYS A 1 185 ? -40.595 1.986 74.868 1.00 71.12 185 LYS A C 1
ATOM 1561 O O . LYS A 1 185 ? -40.746 1.868 76.075 1.00 71.12 185 LYS A O 1
ATOM 1566 N N . ILE A 1 186 ? -41.054 3.034 74.182 1.00 70.62 186 ILE A N 1
ATOM 1567 C CA . ILE A 1 186 ? -41.787 4.143 74.814 1.00 70.62 186 ILE A CA 1
ATOM 1568 C C . ILE A 1 186 ? -43.145 3.672 75.352 1.00 70.62 186 ILE A C 1
ATOM 1570 O O . ILE A 1 186 ? -43.482 4.010 76.480 1.00 70.62 186 ILE A O 1
ATOM 1574 N N . LYS A 1 187 ? -43.899 2.857 74.596 1.00 67.69 187 LYS A N 1
ATOM 1575 C CA . LYS A 1 187 ? -45.177 2.295 75.074 1.00 67.69 187 LYS A CA 1
ATOM 1576 C C . LYS A 1 187 ? -45.006 1.426 76.325 1.00 67.69 187 LYS A C 1
ATOM 1578 O O . LYS A 1 187 ? -45.738 1.631 77.280 1.00 67.69 187 LYS A O 1
ATOM 1583 N N . LYS A 1 188 ? -44.000 0.539 76.360 1.00 65.00 188 LYS A N 1
ATOM 1584 C CA . LYS A 1 188 ? -43.687 -0.274 77.555 1.00 65.00 188 LYS A CA 1
ATOM 1585 C C . LYS A 1 188 ? -43.305 0.553 78.787 1.00 65.00 188 LYS A C 1
ATOM 1587 O O . LYS A 1 188 ? -43.484 0.088 79.898 1.00 65.00 188 LYS A O 1
ATOM 1592 N N . LYS A 1 189 ? -42.758 1.758 78.600 1.00 67.00 189 LYS A N 1
ATOM 1593 C CA . LYS A 1 189 ? -42.348 2.640 79.702 1.00 67.00 189 LYS A CA 1
ATOM 1594 C C . LYS A 1 189 ? -43.505 3.466 80.288 1.00 67.00 189 LYS A C 1
ATOM 1596 O O . LYS A 1 189 ? -43.299 4.111 81.300 1.00 67.00 189 LYS A O 1
ATOM 1601 N N . LYS A 1 190 ? -44.671 3.496 79.629 1.00 63.91 190 LYS A N 1
ATOM 1602 C CA . LYS A 1 190 ? -45.889 4.191 80.094 1.00 63.91 190 LYS A CA 1
ATOM 1603 C C . LYS A 1 190 ? -46.923 3.250 80.734 1.00 63.91 190 LYS A C 1
ATOM 1605 O O . LYS A 1 190 ? -47.951 3.730 81.185 1.00 63.91 190 LYS A O 1
ATOM 1610 N N . SER A 1 191 ? -46.699 1.936 80.683 1.00 59.22 191 SER A N 1
ATOM 1611 C CA . SER A 1 191 ? -47.601 0.905 81.222 1.00 59.22 191 SER A CA 1
ATOM 1612 C C . SER A 1 191 ? -47.148 0.332 82.572 1.00 59.22 191 SER A C 1
ATOM 1614 O O . SER A 1 191 ? -47.780 -0.597 83.058 1.00 59.22 191 SER A O 1
ATOM 1616 N N . ASN A 1 192 ? -46.051 0.855 83.119 1.00 51.16 192 ASN A N 1
ATOM 1617 C CA . ASN A 1 192 ? -45.604 0.690 84.502 1.00 51.16 192 ASN A CA 1
ATOM 1618 C C . ASN A 1 192 ? -45.675 2.063 85.164 1.00 51.16 192 ASN A C 1
ATOM 1620 O O . ASN A 1 192 ? -45.898 2.096 86.386 1.00 51.16 192 ASN A O 1
#

Radius of gyration: 40.82 Å; Cα contacts (8 Å, |Δi|>4): 58; chains: 1; bounding box: 90×57×129 Å